Protein AF-A0A1M2VNB0-F1 (afdb_monomer)

InterPro domains:
  IPR032675 Leucine-rich repeat domain superfamily [G3DSA:3.80.10.10] (34-250)

Sequence (269 aa):
MPLQNTSTGTGASLAMSARSATIQSDVNLKSREALESFIALGRYNSNIGRVVQDLRITLSAQEGYEAQALRDVLRLTPNVECLVLDLPSEAPITLLNGLHFPKLRVLSTNLPHRVLISFIANHGSLTSLALRDCDSGPQAACPLRGQELRHLEDLQCPSRCFAGIARGPLVTATVNLTRLTSVANLAIQTLSASHLHTLTVDCFSTDYDILSRVSLAVPNLRKLKLIEKPQPHVCDVVFDPLTVSDQLSSADKAMLGGLGTTSDRGTKL

pLDDT: mean 85.05, std 14.66, range [44.22, 98.69]

Radius of gyration: 26.27 Å; Cα contacts (8 Å, |Δi|>4): 432; chains: 1; bounding box: 75×69×54 Å

Nearest PDB structures (foldseek):
  8kc8-assembly1_A  TM=3.110E-01  e=1.264E-01  synthetic construct
  6rzo-assembly1_A  TM=5.178E-01  e=1.513E+00  uncultured bacterium
  4pki-assembly1_G  TM=4.204E-01  e=1.896E+00  Homo sapiens
  1qmp-assembly4_D  TM=5.053E-01  e=3.948E+00  Geobacillus stearothermophilus
  8f8t-assembly1_T  TM=3.131E-01  e=3.526E+00  Homo sapiens

Mean predicted aligned error: 9.41 Å

Organism: Trametes pubescens (NCBI:txid154538)

Structure (mmCIF, N/CA/C/O backbone):
data_AF-A0A1M2VNB0-F1
#
_entry.id   AF-A0A1M2VNB0-F1
#
loop_
_atom_site.group_PDB
_atom_site.id
_atom_site.type_symbol
_atom_site.label_atom_id
_atom_site.label_alt_id
_atom_site.label_comp_id
_atom_site.label_asym_id
_atom_site.label_entity_id
_atom_site.label_seq_id
_atom_site.pdbx_PDB_ins_code
_atom_site.Cartn_x
_atom_site.Cartn_y
_atom_site.Cartn_z
_atom_site.occupancy
_atom_site.B_iso_or_equiv
_atom_site.auth_seq_id
_atom_site.auth_comp_id
_atom_site.auth_asym_id
_atom_site.auth_atom_id
_atom_site.pdbx_PDB_model_num
ATOM 1 N N . MET A 1 1 ? 33.528 39.683 -20.661 1.00 44.22 1 MET A N 1
ATOM 2 C CA . MET A 1 1 ? 32.055 39.785 -20.734 1.00 44.22 1 MET A CA 1
ATOM 3 C C . MET A 1 1 ? 31.470 39.224 -19.443 1.00 44.22 1 MET A C 1
ATOM 5 O O . MET A 1 1 ? 31.813 38.093 -19.126 1.00 44.22 1 MET A O 1
ATOM 9 N N . PRO A 1 2 ? 30.702 39.999 -18.656 1.00 51.75 2 PRO A N 1
ATOM 10 C CA . PRO A 1 2 ? 30.172 39.547 -17.372 1.00 51.75 2 PRO A CA 1
ATOM 11 C C . PRO A 1 2 ? 28.823 38.830 -17.545 1.00 51.75 2 PRO A C 1
ATOM 13 O O . PRO A 1 2 ? 27.910 39.360 -18.174 1.00 51.75 2 PRO A O 1
ATOM 16 N N . LEU A 1 3 ? 28.705 37.629 -16.974 1.00 53.78 3 LEU A N 1
ATOM 17 C CA . LEU A 1 3 ? 27.450 36.885 -16.852 1.00 53.78 3 LEU A CA 1
ATOM 18 C C . LEU A 1 3 ? 26.580 37.575 -15.791 1.00 53.78 3 LEU A C 1
ATOM 20 O O . LEU A 1 3 ? 26.907 37.562 -14.605 1.00 53.78 3 LEU A O 1
ATOM 24 N N . GLN A 1 4 ? 25.502 38.229 -16.220 1.00 56.47 4 GLN A N 1
ATOM 25 C CA . GLN A 1 4 ? 24.527 38.834 -15.315 1.00 56.47 4 GLN A CA 1
ATOM 26 C C . GLN A 1 4 ? 23.645 37.735 -14.707 1.00 56.47 4 GLN A C 1
ATOM 28 O O . GLN A 1 4 ? 22.829 37.125 -15.394 1.00 56.47 4 GLN A O 1
ATOM 33 N N . ASN A 1 5 ? 23.822 37.490 -13.407 1.00 50.62 5 ASN A N 1
ATOM 34 C CA . ASN A 1 5 ? 22.983 36.609 -12.597 1.00 50.62 5 ASN A CA 1
ATOM 35 C C . ASN A 1 5 ? 21.63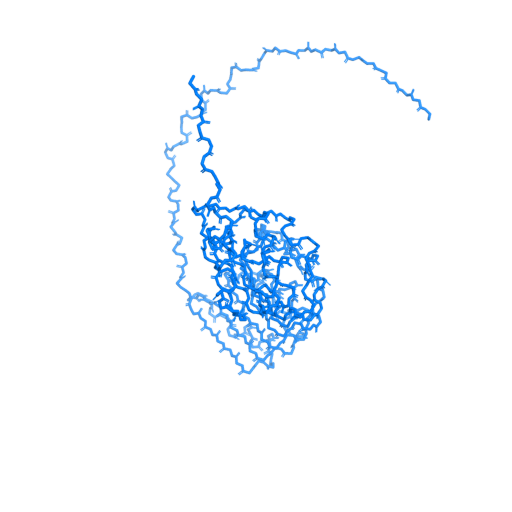1 37.279 -12.301 1.00 50.62 5 ASN A C 1
ATOM 37 O O . ASN A 1 5 ? 21.530 38.128 -11.415 1.00 50.62 5 ASN A O 1
ATOM 41 N N . THR A 1 6 ? 20.579 36.871 -13.005 1.00 55.88 6 THR A N 1
ATOM 42 C CA . THR A 1 6 ? 19.184 37.242 -12.729 1.00 55.88 6 THR A CA 1
ATOM 43 C C . THR A 1 6 ? 18.477 36.117 -11.955 1.00 55.88 6 THR A C 1
ATOM 45 O O . THR A 1 6 ? 17.789 35.290 -12.543 1.00 55.88 6 THR A O 1
ATOM 48 N N . SER A 1 7 ? 18.630 36.046 -10.623 1.00 56.19 7 SER A N 1
ATOM 49 C CA . SER A 1 7 ? 17.950 35.021 -9.789 1.00 56.19 7 SER A CA 1
ATOM 50 C C . SER A 1 7 ? 17.101 35.554 -8.624 1.00 56.19 7 SER A C 1
ATOM 52 O O . SER A 1 7 ? 16.657 34.784 -7.776 1.00 56.19 7 SER A O 1
ATOM 54 N N . THR A 1 8 ? 16.799 36.853 -8.566 1.00 59.75 8 THR A N 1
ATOM 55 C CA . THR A 1 8 ? 16.091 37.455 -7.416 1.00 59.75 8 THR A CA 1
ATOM 56 C C . THR A 1 8 ? 14.560 37.286 -7.419 1.00 59.75 8 THR A C 1
ATOM 58 O O . THR A 1 8 ? 13.908 37.686 -6.458 1.00 59.75 8 THR A O 1
ATOM 61 N N . GLY A 1 9 ? 13.959 36.671 -8.446 1.00 64.62 9 GLY A N 1
ATOM 62 C CA . GLY A 1 9 ? 12.495 36.611 -8.616 1.00 64.62 9 GLY A CA 1
ATOM 63 C C . GLY A 1 9 ? 11.768 35.376 -8.057 1.00 64.62 9 GLY A C 1
ATOM 64 O O . GLY A 1 9 ? 10.546 35.398 -7.928 1.00 64.62 9 GLY A O 1
ATOM 65 N N . THR A 1 10 ? 12.465 34.291 -7.717 1.00 70.81 10 THR A N 1
ATOM 66 C CA . THR A 1 10 ? 11.819 32.989 -7.439 1.00 70.81 10 THR A CA 1
ATOM 67 C C . THR A 1 10 ? 11.301 32.834 -6.005 1.00 70.81 10 THR A C 1
ATOM 69 O O . THR A 1 10 ? 10.275 32.189 -5.790 1.00 70.81 10 THR A O 1
ATOM 72 N N . GLY A 1 11 ? 11.939 33.465 -5.014 1.00 74.62 11 GLY A N 1
ATOM 73 C CA . GLY A 1 11 ? 11.575 33.289 -3.599 1.00 74.62 11 GLY A CA 1
ATOM 74 C C . GLY A 1 11 ? 10.214 33.883 -3.207 1.00 74.62 11 GLY A C 1
ATOM 75 O O . GLY A 1 11 ? 9.433 33.241 -2.503 1.00 74.62 11 GLY A O 1
ATOM 76 N N . ALA A 1 12 ? 9.895 35.092 -3.684 1.00 79.88 12 ALA A N 1
ATOM 77 C CA . ALA A 1 12 ? 8.641 35.775 -3.341 1.00 79.88 12 ALA A CA 1
ATOM 78 C C . ALA A 1 12 ? 7.407 35.075 -3.939 1.00 79.88 12 ALA A C 1
ATOM 80 O O . ALA A 1 12 ? 6.365 34.983 -3.290 1.00 79.88 12 ALA A O 1
ATOM 81 N N . SER A 1 13 ? 7.542 34.528 -5.151 1.00 85.56 13 SER A N 1
ATOM 82 C CA . SER A 1 13 ? 6.482 33.760 -5.812 1.00 85.56 13 SER A CA 1
ATOM 83 C C . SER A 1 13 ? 6.152 32.468 -5.050 1.00 85.56 13 SER A C 1
ATOM 85 O O . SER A 1 13 ? 4.978 32.148 -4.838 1.00 85.56 13 SER A O 1
ATOM 87 N N . LEU A 1 14 ? 7.173 31.769 -4.543 1.00 85.75 14 LEU A N 1
ATOM 88 C CA . LEU A 1 14 ? 6.990 30.533 -3.781 1.00 85.75 14 LEU A CA 1
ATOM 89 C C . LEU A 1 14 ? 6.334 30.781 -2.418 1.00 85.75 14 LEU A C 1
ATOM 91 O O . LEU A 1 14 ? 5.431 30.04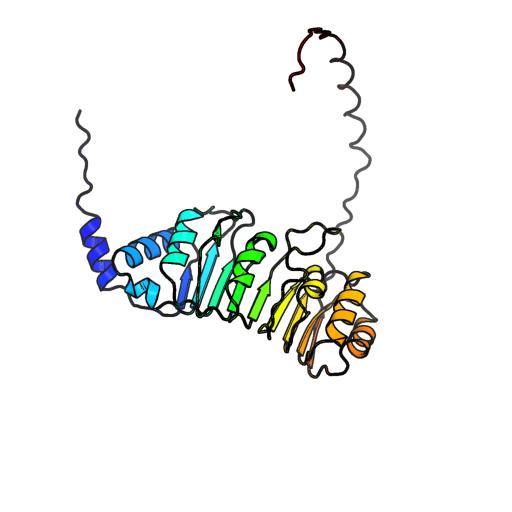8 -2.020 1.00 85.75 14 LEU A O 1
ATOM 95 N N . ALA A 1 15 ? 6.735 31.856 -1.737 1.00 82.88 15 ALA A N 1
ATOM 96 C CA . ALA A 1 15 ? 6.141 32.279 -0.474 1.00 82.88 15 ALA A CA 1
ATOM 97 C C . ALA A 1 15 ? 4.638 32.581 -0.596 1.00 82.88 15 ALA A C 1
ATOM 99 O O . ALA A 1 15 ? 3.854 32.171 0.260 1.00 82.88 15 ALA A O 1
ATOM 100 N N . MET A 1 16 ? 4.228 33.285 -1.657 1.00 86.19 16 MET A N 1
ATOM 101 C CA . MET A 1 16 ? 2.808 33.541 -1.923 1.00 86.19 16 MET A CA 1
ATOM 102 C C . MET A 1 16 ? 2.065 32.243 -2.243 1.00 86.19 16 MET A C 1
ATOM 104 O O . MET A 1 16 ? 1.029 31.971 -1.639 1.00 86.19 16 MET A O 1
ATOM 108 N N . SER A 1 17 ? 2.640 31.398 -3.102 1.00 86.19 17 SER A N 1
ATOM 109 C CA . SER A 1 17 ? 2.053 30.104 -3.466 1.00 86.19 17 SER A CA 1
ATOM 110 C C . SER A 1 17 ? 1.828 29.209 -2.243 1.00 86.19 17 SER A C 1
ATOM 112 O O . SER A 1 17 ? 0.755 28.641 -2.089 1.00 86.19 17 SER A O 1
ATOM 114 N N . ALA A 1 18 ? 2.787 29.141 -1.317 1.00 83.38 18 ALA A N 1
ATOM 115 C CA . ALA A 1 18 ? 2.685 28.326 -0.105 1.00 83.38 18 ALA A CA 1
ATOM 116 C C . ALA A 1 18 ? 1.670 28.841 0.929 1.00 83.38 18 ALA A C 1
ATOM 118 O O . ALA A 1 18 ? 1.170 28.058 1.738 1.00 83.38 18 ALA A O 1
ATOM 119 N N . ARG A 1 19 ? 1.354 30.141 0.918 1.00 87.38 19 ARG A N 1
ATOM 120 C CA . ARG A 1 19 ? 0.303 30.724 1.771 1.00 87.38 19 ARG A CA 1
ATOM 121 C C . ARG A 1 19 ? -1.091 30.503 1.199 1.00 87.38 19 ARG A C 1
ATOM 123 O O . ARG A 1 19 ? -2.037 30.349 1.961 1.00 87.38 19 ARG A O 1
ATOM 130 N N . SER A 1 20 ? -1.202 30.500 -0.125 1.00 89.69 20 SER A N 1
ATOM 131 C CA . SER A 1 20 ? -2.457 30.256 -0.837 1.00 89.69 20 SER A CA 1
ATOM 132 C C . SER A 1 20 ? -2.720 28.772 -1.104 1.00 89.69 20 SER A C 1
ATOM 134 O O . SER A 1 20 ? -3.827 28.423 -1.506 1.00 89.69 20 SER A O 1
ATOM 136 N N . ALA A 1 21 ? -1.725 27.904 -0.894 1.00 89.38 21 ALA A N 1
ATOM 137 C CA . ALA A 1 21 ? -1.847 26.470 -1.105 1.00 89.38 21 ALA A CA 1
ATOM 138 C C . ALA A 1 21 ? -2.961 25.884 -0.230 1.00 89.38 21 ALA A C 1
ATOM 140 O O . ALA A 1 21 ? -2.991 26.068 0.989 1.00 89.38 21 ALA A O 1
ATOM 141 N N . THR A 1 22 ? -3.873 25.153 -0.864 1.00 90.56 22 THR A N 1
ATOM 142 C CA . THR A 1 22 ? -4.936 24.441 -0.162 1.00 90.56 22 THR A CA 1
ATOM 143 C C . THR A 1 22 ? -4.334 23.288 0.633 1.00 90.56 22 THR A C 1
ATOM 145 O O . THR A 1 22 ? -3.638 22.433 0.092 1.00 90.56 22 THR A O 1
ATOM 148 N N . ILE A 1 23 ? -4.611 23.276 1.931 1.00 93.25 23 ILE A N 1
ATOM 149 C CA . ILE A 1 23 ? -4.221 22.208 2.848 1.00 93.25 23 ILE A CA 1
ATOM 150 C C . ILE A 1 23 ? -5.167 21.025 2.597 1.00 93.25 23 ILE A C 1
ATOM 152 O O . ILE A 1 23 ? -6.375 21.156 2.783 1.00 93.25 23 ILE A O 1
ATOM 156 N N . GLN A 1 24 ? -4.627 19.896 2.137 1.00 95.19 24 GLN A N 1
ATOM 157 C CA . GLN A 1 24 ? -5.386 18.689 1.790 1.00 95.19 24 GLN A CA 1
ATOM 158 C C . GLN A 1 24 ? -4.891 17.506 2.626 1.00 95.19 24 GLN A C 1
ATOM 160 O O . GLN A 1 24 ? -3.684 17.325 2.772 1.00 95.19 24 GLN A O 1
ATOM 165 N N . SER A 1 25 ? -5.812 16.705 3.167 1.00 97.25 25 SER A N 1
ATOM 166 C CA . SER A 1 25 ? -5.479 15.447 3.855 1.00 97.25 25 SER A CA 1
ATOM 167 C C . SER A 1 25 ? -5.013 14.361 2.888 1.00 97.25 25 SER A C 1
ATOM 169 O O . SER A 1 25 ? -4.228 13.499 3.280 1.00 97.25 25 SER A O 1
ATOM 171 N N . ASP A 1 26 ? -5.452 14.445 1.630 1.00 98.12 26 ASP A N 1
ATOM 172 C CA . ASP A 1 26 ? -5.263 13.406 0.624 1.00 98.12 26 ASP A CA 1
ATOM 173 C C . ASP A 1 26 ? -4.361 13.948 -0.483 1.00 98.12 26 ASP A C 1
ATOM 175 O O . ASP A 1 26 ? -4.706 14.906 -1.179 1.00 98.12 26 ASP A O 1
ATOM 179 N N . VAL A 1 27 ? -3.190 13.342 -0.656 1.00 98.00 27 VAL A N 1
ATOM 180 C CA . VAL A 1 27 ? -2.164 13.816 -1.586 1.00 98.00 27 VAL A CA 1
ATOM 181 C C . VAL A 1 27 ? -1.759 12.694 -2.534 1.00 98.00 27 VAL A C 1
ATOM 183 O O . VAL A 1 27 ? -1.418 11.588 -2.117 1.00 98.00 27 VAL A O 1
ATOM 186 N N . ASN A 1 28 ? -1.768 12.993 -3.835 1.00 98.12 28 ASN A N 1
ATOM 187 C CA . ASN A 1 28 ? -1.410 12.053 -4.894 1.00 98.12 28 ASN A CA 1
ATOM 188 C C . ASN A 1 28 ? -0.313 12.634 -5.795 1.00 98.12 28 ASN A C 1
ATOM 190 O O . ASN A 1 28 ? -0.574 13.531 -6.597 1.00 98.12 28 ASN A O 1
ATOM 194 N N . LEU A 1 29 ? 0.906 12.115 -5.668 1.00 97.62 29 LEU A N 1
ATOM 195 C CA . LEU A 1 29 ? 2.094 12.596 -6.372 1.00 97.62 29 LEU A CA 1
ATOM 196 C C . LEU A 1 29 ? 2.469 11.600 -7.469 1.00 97.62 29 LEU A C 1
ATOM 198 O O . LEU A 1 29 ? 2.819 10.453 -7.187 1.00 97.62 29 LEU A O 1
ATOM 202 N N . LYS A 1 30 ? 2.366 12.044 -8.724 1.00 97.06 30 LYS A N 1
ATOM 203 C CA . LYS A 1 30 ? 2.526 11.175 -9.901 1.00 97.06 30 LYS A CA 1
ATOM 204 C C . LYS A 1 30 ? 3.753 11.458 -10.763 1.00 97.06 30 LYS A C 1
ATOM 206 O O . LYS A 1 30 ? 4.024 10.703 -11.686 1.00 97.06 30 LYS A O 1
ATOM 211 N N . SER A 1 31 ? 4.454 12.552 -10.492 1.00 96.31 31 SER A N 1
ATOM 212 C CA . SER A 1 31 ? 5.618 12.974 -11.264 1.00 96.31 31 SER A CA 1
ATOM 213 C C . SER A 1 31 ? 6.694 13.540 -10.349 1.00 96.31 31 SER A C 1
ATOM 215 O O . SER A 1 31 ? 6.447 13.854 -9.176 1.00 96.31 31 SER A O 1
ATOM 217 N N . ARG A 1 32 ? 7.895 13.694 -10.901 1.00 95.75 32 ARG A N 1
ATOM 218 C CA . ARG A 1 32 ? 9.024 14.318 -10.216 1.00 95.75 32 ARG A CA 1
ATOM 219 C C . ARG A 1 32 ? 8.725 15.766 -9.823 1.00 95.75 32 ARG A C 1
ATOM 221 O O . ARG A 1 32 ? 8.984 16.155 -8.688 1.00 95.75 32 ARG A O 1
ATOM 228 N N . GLU A 1 33 ? 8.124 16.540 -10.720 1.00 95.94 33 GLU A N 1
ATOM 229 C CA . GLU A 1 33 ? 7.788 17.951 -10.497 1.00 95.94 33 GLU A CA 1
ATOM 230 C C . GLU A 1 33 ? 6.781 18.097 -9.352 1.00 95.94 33 GLU A C 1
ATOM 232 O O . GLU A 1 33 ? 6.881 19.022 -8.546 1.00 95.94 33 GLU A O 1
ATOM 237 N N . ALA A 1 34 ? 5.835 17.159 -9.236 1.00 96.69 34 ALA A N 1
ATOM 238 C CA . ALA A 1 34 ? 4.881 17.135 -8.133 1.00 96.69 34 ALA A CA 1
ATOM 239 C C . ALA A 1 34 ? 5.573 16.880 -6.782 1.00 96.69 34 ALA A C 1
ATOM 241 O O . ALA A 1 34 ? 5.239 17.540 -5.797 1.00 96.69 34 ALA A O 1
ATOM 242 N N . LEU A 1 35 ? 6.557 15.969 -6.730 1.00 97.12 35 LEU A N 1
ATOM 243 C CA . LEU A 1 35 ? 7.369 15.737 -5.528 1.00 97.12 35 LEU A CA 1
ATOM 244 C C . LEU A 1 35 ? 8.154 16.997 -5.147 1.00 97.12 35 LEU A C 1
ATOM 246 O O . LEU A 1 35 ? 8.083 17.442 -4.004 1.00 97.12 35 LEU A O 1
ATOM 250 N N . GLU A 1 36 ? 8.872 17.594 -6.099 1.00 96.56 36 GLU A N 1
ATOM 251 C CA . GLU A 1 36 ? 9.689 18.792 -5.872 1.00 96.56 36 GLU A CA 1
ATOM 252 C C . GLU A 1 36 ? 8.835 19.983 -5.418 1.00 96.56 36 GLU A C 1
ATOM 254 O O . GLU A 1 36 ? 9.177 20.659 -4.444 1.00 96.56 36 GLU A O 1
ATOM 259 N N . SER A 1 37 ? 7.685 20.198 -6.064 1.00 96.00 37 SER A N 1
ATOM 260 C CA . SER A 1 37 ? 6.721 21.231 -5.681 1.00 96.00 37 SER A CA 1
ATOM 261 C C . SER A 1 37 ? 6.200 21.008 -4.261 1.00 96.00 37 SER A C 1
ATOM 263 O O . SER A 1 37 ? 6.240 21.926 -3.438 1.00 96.00 37 SER A O 1
ATOM 265 N N . PHE A 1 38 ? 5.798 19.778 -3.923 1.00 97.38 38 PHE A N 1
ATOM 266 C CA . PHE A 1 38 ? 5.330 19.441 -2.580 1.00 97.38 38 PHE A CA 1
ATOM 267 C C . PHE A 1 38 ? 6.412 19.674 -1.518 1.00 97.38 38 PHE A C 1
ATOM 269 O O . PHE A 1 38 ? 6.129 20.254 -0.470 1.00 97.38 38 PHE A O 1
ATOM 276 N N . ILE A 1 39 ? 7.662 19.286 -1.790 1.00 97.62 39 ILE A N 1
ATOM 277 C CA . ILE A 1 39 ? 8.795 19.534 -0.887 1.00 97.62 39 ILE A CA 1
ATOM 278 C C . ILE A 1 39 ? 8.997 21.034 -0.689 1.00 97.62 39 ILE A C 1
ATOM 280 O O . ILE A 1 39 ? 9.158 21.487 0.444 1.00 97.62 39 ILE A O 1
ATOM 284 N N . ALA A 1 40 ? 8.991 21.814 -1.769 1.00 96.19 40 ALA A N 1
ATOM 285 C CA . ALA A 1 40 ? 9.233 23.246 -1.693 1.00 96.19 40 ALA A CA 1
ATOM 286 C C . ALA A 1 40 ? 8.133 23.964 -0.891 1.00 96.19 40 ALA A C 1
ATOM 288 O O . ALA A 1 40 ? 8.436 24.771 -0.009 1.00 96.19 40 ALA A O 1
ATOM 289 N N . LEU A 1 41 ? 6.867 23.603 -1.121 1.00 96.06 41 LEU A N 1
ATOM 290 C CA . LEU A 1 41 ? 5.726 24.115 -0.361 1.00 96.06 41 LEU A CA 1
ATOM 291 C C . LEU A 1 41 ? 5.769 23.660 1.104 1.00 96.06 41 LEU A C 1
ATOM 293 O O . LEU A 1 41 ? 5.619 24.488 2.000 1.00 96.06 41 LEU A O 1
ATOM 297 N N . GLY A 1 42 ? 6.031 22.379 1.368 1.00 96.50 42 GLY A N 1
ATOM 298 C CA . GLY A 1 42 ? 6.088 21.811 2.717 1.00 96.50 42 GLY A CA 1
ATOM 299 C C . GLY A 1 42 ? 7.255 22.337 3.557 1.00 96.50 42 GLY A C 1
ATOM 300 O O . GLY A 1 42 ? 7.111 22.517 4.766 1.00 96.50 42 GLY A O 1
ATOM 301 N N . ARG A 1 43 ? 8.395 22.658 2.931 1.00 96.25 43 ARG A N 1
ATOM 302 C CA . ARG A 1 43 ? 9.522 23.337 3.595 1.00 96.25 43 ARG A CA 1
ATOM 303 C C . ARG A 1 43 ? 9.176 24.773 3.985 1.00 96.25 43 ARG A C 1
ATOM 305 O O . ARG A 1 43 ? 9.640 25.235 5.022 1.00 96.25 43 ARG A O 1
ATOM 312 N N . TYR A 1 44 ? 8.363 25.466 3.185 1.00 95.38 44 TYR A N 1
ATOM 313 C CA . TYR A 1 44 ? 7.905 26.819 3.511 1.00 95.38 44 TYR A CA 1
ATOM 314 C C . TYR A 1 44 ? 6.767 26.815 4.545 1.00 95.38 44 TYR A C 1
ATOM 316 O O . TYR A 1 44 ? 6.746 27.637 5.458 1.00 95.38 44 TYR A O 1
ATOM 324 N N . ASN A 1 45 ? 5.828 25.876 4.424 1.00 95.50 45 ASN A N 1
ATOM 325 C CA . ASN A 1 45 ? 4.677 25.723 5.304 1.00 95.50 45 ASN A CA 1
ATOM 326 C C . ASN A 1 45 ? 4.514 24.255 5.724 1.00 95.50 45 ASN A C 1
ATOM 328 O O . ASN A 1 45 ? 3.825 23.469 5.073 1.00 95.50 45 ASN A O 1
ATOM 332 N N . SER A 1 46 ? 5.113 23.899 6.865 1.00 96.69 46 SER A N 1
ATOM 333 C CA . SER A 1 46 ? 5.098 22.520 7.383 1.00 96.69 46 SER A CA 1
ATOM 334 C C . SER A 1 46 ? 3.698 21.965 7.677 1.00 96.69 46 SER A C 1
ATOM 336 O O . SER A 1 46 ? 3.526 20.747 7.730 1.00 96.69 46 SER A O 1
ATOM 338 N N . ASN A 1 47 ? 2.680 22.824 7.820 1.00 96.94 47 ASN A N 1
ATOM 339 C CA . ASN A 1 47 ? 1.300 22.374 8.009 1.00 96.94 47 ASN A CA 1
ATOM 340 C C . ASN A 1 47 ? 0.756 21.638 6.778 1.00 96.94 47 ASN A C 1
ATOM 342 O O . ASN A 1 47 ? -0.073 20.748 6.949 1.00 96.94 47 ASN A O 1
ATOM 346 N N . ILE A 1 48 ? 1.256 21.952 5.573 1.00 96.88 48 ILE A N 1
ATOM 347 C CA . ILE A 1 48 ? 0.871 21.269 4.328 1.00 96.88 48 ILE A CA 1
ATOM 348 C C . ILE A 1 48 ? 1.172 19.775 4.428 1.00 96.88 48 ILE A C 1
ATOM 350 O O . ILE A 1 48 ? 0.321 18.965 4.101 1.00 96.88 48 ILE A O 1
ATOM 354 N N . GLY A 1 49 ? 2.356 19.402 4.919 1.00 97.31 49 GLY A N 1
ATOM 355 C CA . GLY A 1 49 ? 2.715 17.995 5.086 1.00 97.31 49 GLY A CA 1
ATOM 356 C C . GLY A 1 49 ? 2.080 17.349 6.321 1.00 97.31 49 GLY A C 1
ATOM 357 O O . GLY A 1 49 ? 1.660 16.197 6.279 1.00 97.31 49 GLY A O 1
ATOM 358 N N . ARG A 1 50 ? 1.939 18.094 7.425 1.00 98.00 50 ARG A N 1
ATOM 359 C CA . ARG A 1 50 ? 1.380 17.564 8.682 1.00 98.00 50 ARG A CA 1
ATOM 360 C C . ARG A 1 50 ? -0.095 17.186 8.601 1.00 98.00 50 ARG A C 1
ATOM 362 O O . ARG A 1 50 ? -0.515 16.344 9.389 1.00 98.00 50 ARG A O 1
ATOM 369 N N . VAL A 1 51 ? -0.880 17.812 7.729 1.00 98.12 51 VAL A N 1
ATOM 370 C CA . VAL A 1 51 ? -2.299 17.459 7.573 1.00 98.12 51 VAL A CA 1
ATOM 371 C C . VAL A 1 51 ? -2.497 16.151 6.801 1.00 98.12 51 VAL A C 1
ATOM 373 O O . VAL A 1 51 ? -3.575 15.572 6.878 1.00 98.12 51 VAL A O 1
ATOM 376 N N . VAL A 1 52 ? -1.480 15.698 6.058 1.00 98.44 52 VAL A N 1
ATOM 377 C CA . VAL A 1 52 ? -1.613 14.566 5.139 1.00 98.44 52 VAL A CA 1
ATOM 378 C C . VAL A 1 52 ? -1.816 13.281 5.933 1.00 98.44 52 VAL A C 1
ATOM 380 O O . VAL A 1 52 ? -0.981 12.917 6.764 1.00 98.44 52 VAL A O 1
ATOM 383 N N . GLN A 1 53 ? -2.928 12.613 5.649 1.00 98.56 53 GLN A N 1
ATOM 384 C CA . GLN A 1 53 ? -3.335 11.325 6.209 1.00 98.56 53 GLN A CA 1
ATOM 385 C C . GLN A 1 53 ? -3.263 10.237 5.134 1.00 98.56 53 GLN A C 1
ATOM 387 O O . GLN A 1 53 ? -2.751 9.150 5.400 1.00 98.56 53 GLN A O 1
ATOM 392 N N . ASP A 1 54 ? -3.667 10.558 3.905 1.00 98.62 54 ASP A N 1
ATOM 393 C CA . ASP A 1 54 ? -3.636 9.655 2.761 1.00 98.62 54 ASP A CA 1
ATOM 394 C C . ASP A 1 54 ? -2.572 10.118 1.764 1.00 98.62 54 ASP A C 1
ATOM 396 O O . ASP A 1 54 ? -2.732 11.115 1.057 1.00 98.62 54 ASP A O 1
ATOM 400 N N . LEU A 1 55 ? -1.460 9.386 1.696 1.00 98.62 55 LEU A N 1
ATOM 401 C CA . LEU A 1 55 ? -0.353 9.693 0.796 1.00 98.62 55 LEU A CA 1
ATOM 402 C C . LEU A 1 55 ? -0.200 8.602 -0.259 1.00 98.62 55 LEU A C 1
ATOM 404 O O . LEU A 1 55 ? 0.159 7.460 0.033 1.00 98.62 55 LEU A O 1
ATOM 408 N N . ARG A 1 56 ? -0.398 8.985 -1.520 1.00 98.69 56 ARG A N 1
ATOM 409 C CA . ARG A 1 56 ? -0.148 8.137 -2.683 1.00 98.69 56 ARG A CA 1
ATOM 410 C C . ARG A 1 56 ? 0.977 8.705 -3.526 1.00 98.69 56 ARG A C 1
ATOM 412 O O . ARG A 1 56 ? 0.913 9.845 -3.975 1.00 98.69 56 ARG A O 1
ATOM 419 N N . ILE A 1 57 ? 1.978 7.880 -3.793 1.00 97.94 57 ILE A N 1
ATOM 420 C CA . ILE A 1 57 ? 3.087 8.212 -4.679 1.00 97.94 57 ILE A CA 1
ATOM 421 C C . ILE A 1 57 ? 3.179 7.125 -5.743 1.00 97.94 57 ILE A C 1
ATOM 423 O O . ILE A 1 57 ? 3.332 5.943 -5.433 1.00 97.94 57 ILE A O 1
ATOM 427 N N . THR A 1 58 ? 3.032 7.523 -7.002 1.00 97.38 58 THR A N 1
ATOM 428 C CA . THR A 1 58 ? 3.038 6.617 -8.154 1.00 97.38 58 THR A CA 1
ATOM 429 C C . THR A 1 58 ? 3.946 7.199 -9.223 1.00 97.38 58 THR A C 1
ATOM 431 O O . THR A 1 58 ? 3.551 8.139 -9.897 1.00 97.38 58 THR A O 1
ATOM 434 N N . LEU A 1 59 ? 5.155 6.667 -9.370 1.00 96.50 59 LEU A N 1
ATOM 435 C CA . LEU A 1 59 ? 6.147 7.198 -10.308 1.00 96.50 59 LEU A CA 1
ATOM 436 C C . LEU A 1 59 ? 6.337 6.239 -11.480 1.00 96.50 59 LEU A C 1
ATOM 438 O O . LEU A 1 59 ? 6.382 5.021 -11.299 1.00 96.50 59 LEU A O 1
ATOM 442 N N . SER A 1 60 ? 6.443 6.790 -12.687 1.00 94.31 60 SER A N 1
ATOM 443 C CA . SER A 1 60 ? 6.644 5.998 -13.897 1.00 94.31 60 SER A CA 1
ATOM 444 C C . SER A 1 60 ? 8.087 5.488 -13.997 1.00 94.31 60 SER A C 1
ATOM 446 O O . SER A 1 60 ? 9.029 6.139 -13.548 1.00 94.31 60 SER A O 1
ATOM 448 N N . ALA A 1 61 ? 8.287 4.322 -14.620 1.00 91.38 61 ALA A N 1
ATOM 449 C CA . ALA A 1 61 ? 9.629 3.772 -14.845 1.00 91.38 61 ALA A CA 1
ATOM 450 C C . ALA A 1 61 ? 10.476 4.603 -15.828 1.00 91.38 61 ALA A C 1
ATOM 452 O O . ALA A 1 61 ? 11.692 4.452 -15.858 1.00 91.38 61 ALA A O 1
ATOM 453 N N . GLN A 1 62 ? 9.846 5.463 -16.633 1.00 91.06 62 GLN A N 1
ATOM 454 C CA . GLN A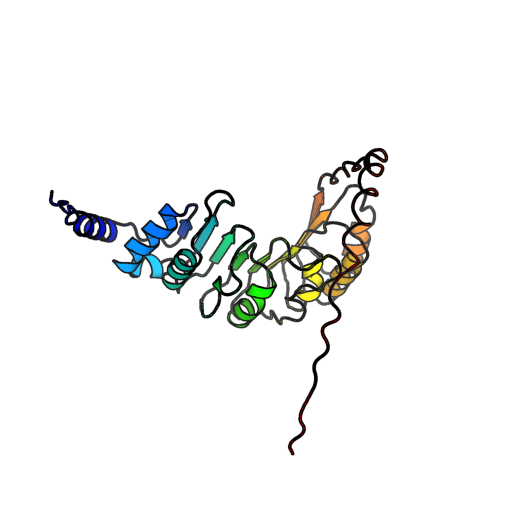 1 62 ? 10.512 6.217 -17.699 1.00 91.06 62 GLN A CA 1
ATOM 455 C C . GLN A 1 62 ? 11.168 7.510 -17.205 1.00 91.06 62 GLN A C 1
ATOM 457 O O . GLN A 1 62 ? 12.162 7.945 -17.776 1.00 91.06 62 GLN A O 1
ATOM 462 N N . GLU A 1 63 ? 10.626 8.128 -16.157 1.00 84.75 63 GLU A N 1
ATOM 463 C CA . GLU A 1 63 ? 11.032 9.476 -15.735 1.00 84.75 63 GLU A CA 1
ATOM 464 C C . GLU A 1 63 ? 12.230 9.474 -14.775 1.00 84.75 63 GLU A C 1
ATOM 466 O O . GLU A 1 63 ? 12.843 10.517 -14.540 1.00 84.75 63 GLU A O 1
ATOM 471 N N . GLY A 1 64 ? 12.593 8.304 -14.235 1.00 85.75 64 GLY A N 1
ATOM 472 C CA . GLY A 1 64 ? 13.525 8.205 -13.115 1.00 85.75 64 GLY A CA 1
ATOM 473 C C . GLY A 1 64 ? 13.007 8.963 -11.886 1.00 85.75 64 GLY A C 1
ATOM 474 O O . GLY A 1 64 ? 12.021 9.699 -11.929 1.00 85.75 64 GLY A O 1
ATOM 475 N N . TYR A 1 65 ? 13.648 8.782 -10.736 1.00 90.75 65 TYR A N 1
ATOM 476 C CA . TYR A 1 65 ? 13.317 9.596 -9.570 1.00 90.75 65 TYR A CA 1
ATOM 477 C C . TYR A 1 65 ? 14.485 9.709 -8.605 1.00 90.75 65 TYR A C 1
ATOM 479 O O . TYR A 1 65 ? 15.317 8.810 -8.480 1.00 90.75 65 TYR A O 1
ATOM 487 N N . GLU A 1 66 ? 14.526 10.824 -7.883 1.00 94.38 66 GLU A N 1
ATOM 488 C CA . GLU A 1 66 ? 15.502 11.023 -6.826 1.00 94.38 66 GLU A CA 1
ATOM 489 C C . GLU A 1 66 ? 14.963 10.446 -5.513 1.00 94.38 66 GLU A C 1
ATOM 491 O O . GLU A 1 66 ? 13.996 10.944 -4.930 1.00 94.38 66 GLU A O 1
ATOM 496 N N . ALA A 1 67 ? 15.605 9.391 -5.013 1.00 95.00 67 ALA A N 1
ATOM 497 C CA . ALA A 1 67 ? 15.193 8.748 -3.768 1.00 95.00 67 ALA A CA 1
ATOM 498 C C . ALA A 1 67 ? 15.224 9.696 -2.557 1.00 95.00 67 ALA A C 1
ATOM 500 O O . ALA A 1 67 ? 14.436 9.528 -1.624 1.00 95.00 67 ALA A O 1
ATOM 501 N N . GLN A 1 68 ? 16.102 10.705 -2.574 1.00 96.62 68 GLN A N 1
ATOM 502 C CA . GLN A 1 68 ? 16.164 11.710 -1.517 1.00 96.62 68 GLN A CA 1
ATOM 503 C C . GLN A 1 68 ? 14.927 12.614 -1.518 1.00 96.62 68 GLN A C 1
ATOM 505 O O . GLN A 1 68 ? 14.374 12.863 -0.448 1.00 96.62 68 GLN A O 1
ATOM 510 N N . ALA A 1 69 ? 14.442 13.034 -2.691 1.00 96.62 69 ALA A N 1
ATOM 511 C CA . ALA A 1 69 ? 13.207 13.807 -2.803 1.00 96.62 69 ALA A CA 1
ATOM 512 C C . ALA A 1 69 ? 12.013 13.011 -2.255 1.00 96.62 69 ALA A C 1
ATOM 514 O O . ALA A 1 69 ? 11.245 13.508 -1.433 1.00 96.62 69 ALA A O 1
ATOM 515 N N . LEU A 1 70 ? 11.910 11.730 -2.619 1.00 97.44 70 LEU A N 1
ATOM 516 C CA . LEU A 1 70 ? 10.874 10.845 -2.090 1.00 97.44 70 LEU A CA 1
ATOM 517 C C . LEU A 1 70 ? 10.942 10.726 -0.559 1.00 97.44 70 LEU A C 1
ATOM 519 O O . LEU A 1 70 ? 9.927 10.829 0.130 1.00 97.44 70 LEU A O 1
ATOM 523 N N . ARG A 1 71 ? 12.147 10.558 -0.010 1.00 97.75 71 ARG A N 1
ATOM 524 C CA . ARG A 1 71 ? 12.357 10.486 1.438 1.00 97.75 71 ARG A CA 1
ATOM 525 C C . ARG A 1 71 ? 12.009 11.797 2.144 1.00 97.75 71 ARG A C 1
ATOM 527 O O . ARG A 1 71 ? 11.495 11.762 3.260 1.00 97.75 71 ARG A O 1
ATOM 534 N N . ASP A 1 72 ? 12.263 12.938 1.513 1.00 98.06 72 ASP A N 1
ATOM 535 C CA . ASP A 1 72 ? 11.897 14.248 2.046 1.00 98.06 72 ASP A CA 1
ATOM 536 C C . ASP A 1 72 ? 10.374 14.425 2.106 1.00 98.06 72 ASP A C 1
ATOM 538 O O . ASP A 1 72 ? 9.862 14.856 3.137 1.00 98.06 72 ASP A O 1
ATOM 542 N N . VAL A 1 73 ? 9.637 14.011 1.069 1.00 98.44 73 VAL A N 1
ATOM 543 C CA . VAL A 1 73 ? 8.160 13.987 1.088 1.00 98.44 73 VAL A CA 1
ATOM 544 C C . VAL A 1 73 ? 7.640 13.129 2.241 1.00 98.44 73 VAL A C 1
ATOM 546 O O . VAL A 1 73 ? 6.784 13.569 3.012 1.00 98.44 73 VAL A O 1
ATOM 549 N N . LEU A 1 74 ? 8.193 11.926 2.401 1.00 98.25 74 LEU A N 1
ATOM 550 C CA . LEU A 1 74 ? 7.808 11.009 3.474 1.00 98.25 74 LEU A CA 1
ATOM 551 C C . LEU A 1 74 ? 8.099 11.589 4.871 1.00 98.25 74 LEU A C 1
ATOM 553 O O . LEU A 1 74 ? 7.318 11.402 5.797 1.00 98.25 74 LEU A O 1
ATOM 557 N N . ARG A 1 75 ? 9.188 12.347 5.042 1.00 98.19 75 ARG A N 1
ATOM 558 C CA . ARG A 1 75 ? 9.501 13.037 6.310 1.00 98.19 75 ARG A CA 1
ATOM 559 C C . ARG A 1 75 ? 8.588 14.224 6.596 1.00 98.19 75 ARG A C 1
ATOM 561 O O . ARG A 1 75 ? 8.329 14.523 7.760 1.00 98.19 75 ARG A O 1
ATOM 568 N N . LEU A 1 76 ? 8.128 14.916 5.556 1.00 98.25 76 LEU A N 1
ATOM 569 C CA . LEU A 1 76 ? 7.207 16.045 5.690 1.00 98.25 76 LEU A CA 1
ATOM 570 C C . LEU A 1 76 ? 5.795 15.605 6.103 1.00 98.25 76 LEU A C 1
ATOM 572 O O . LEU A 1 76 ? 5.020 16.449 6.546 1.00 98.25 76 LEU A O 1
ATOM 576 N N . THR A 1 77 ? 5.473 14.312 6.008 1.00 98.44 77 THR A N 1
ATOM 577 C CA . THR A 1 77 ? 4.126 13.748 6.193 1.00 98.44 77 THR A CA 1
ATOM 578 C C . THR A 1 77 ? 4.049 12.763 7.378 1.00 98.44 77 THR A C 1
ATOM 580 O O . THR A 1 77 ? 3.705 11.595 7.218 1.00 98.44 77 THR A O 1
ATOM 583 N N . PRO A 1 78 ? 4.348 13.194 8.620 1.00 98.12 78 PRO A N 1
ATOM 584 C CA . PRO A 1 78 ? 4.452 12.284 9.769 1.00 98.12 78 PRO A CA 1
ATOM 585 C C . PRO A 1 78 ? 3.114 11.682 10.234 1.00 98.12 78 PRO A C 1
ATOM 587 O O . PRO A 1 78 ? 3.117 10.721 10.999 1.00 98.12 78 PRO A O 1
ATOM 590 N N . ASN A 1 79 ? 1.977 12.246 9.815 1.00 98.31 79 ASN A N 1
ATOM 591 C CA . ASN A 1 79 ? 0.637 11.842 10.261 1.00 98.31 79 ASN A CA 1
ATOM 592 C C . ASN A 1 79 ? -0.077 10.892 9.288 1.00 98.31 79 ASN A C 1
ATOM 594 O O . ASN A 1 79 ? -1.281 10.693 9.427 1.00 98.31 79 ASN A O 1
ATOM 598 N N . VAL A 1 80 ? 0.652 10.309 8.334 1.00 98.56 80 VAL A N 1
ATOM 599 C CA . VAL A 1 80 ? 0.088 9.389 7.342 1.00 98.56 80 VAL A CA 1
ATOM 600 C C . VAL A 1 80 ? -0.516 8.158 8.017 1.00 98.56 80 VAL A C 1
ATOM 602 O O . VAL A 1 80 ? 0.138 7.471 8.806 1.00 98.56 80 VAL A O 1
ATOM 605 N N . GLU A 1 81 ? -1.766 7.878 7.664 1.00 98.69 81 GLU A N 1
ATOM 606 C CA . GLU A 1 81 ? -2.535 6.701 8.063 1.00 98.69 81 GLU A CA 1
ATOM 607 C C . GLU A 1 81 ? -2.598 5.668 6.930 1.00 98.69 81 GLU A C 1
ATOM 609 O O . GLU A 1 81 ? -2.573 4.460 7.185 1.00 98.69 81 GLU A O 1
ATOM 614 N N . CYS A 1 82 ? -2.604 6.138 5.680 1.00 98.69 82 CYS A N 1
ATOM 615 C CA . CYS A 1 82 ? -2.620 5.320 4.476 1.00 98.69 82 CYS A CA 1
ATOM 616 C C . CYS A 1 82 ? -1.479 5.711 3.538 1.00 98.69 82 CYS A C 1
ATOM 618 O O . CYS A 1 82 ? -1.417 6.833 3.033 1.00 98.69 82 CYS A O 1
ATOM 620 N N . LEU A 1 83 ? -0.574 4.767 3.289 1.00 98.69 83 LEU A N 1
ATOM 621 C CA . LEU A 1 83 ? 0.582 4.961 2.428 1.00 98.69 83 LEU A CA 1
ATOM 622 C C . LEU A 1 83 ? 0.518 4.026 1.222 1.00 98.69 83 LEU A C 1
ATOM 624 O O . LEU A 1 83 ? 0.571 2.803 1.360 1.00 98.69 83 LEU A O 1
ATOM 628 N N . VAL A 1 84 ? 0.475 4.604 0.025 1.00 98.50 84 VAL A N 1
ATOM 629 C CA . VAL A 1 84 ? 0.544 3.872 -1.243 1.00 98.50 84 VAL A CA 1
ATOM 630 C C . VAL A 1 84 ? 1.819 4.267 -1.985 1.00 98.50 84 VAL A C 1
ATOM 632 O O . VAL A 1 84 ? 1.953 5.406 -2.424 1.00 98.50 84 VAL A O 1
ATOM 635 N N . LEU A 1 85 ? 2.740 3.320 -2.153 1.00 97.81 85 LEU A N 1
ATOM 636 C CA . LEU A 1 85 ? 4.016 3.497 -2.847 1.00 97.81 85 LEU A CA 1
ATOM 637 C C . LEU A 1 85 ? 4.108 2.566 -4.054 1.00 97.81 85 LEU A C 1
ATOM 639 O O . LEU A 1 85 ? 4.338 1.367 -3.903 1.00 97.81 85 LEU A O 1
ATOM 643 N N . ASP A 1 86 ? 3.971 3.126 -5.246 1.00 97.12 86 ASP A N 1
ATOM 644 C CA . ASP A 1 86 ? 4.153 2.413 -6.508 1.00 97.12 86 ASP A CA 1
ATOM 645 C C . ASP A 1 86 ? 5.309 3.067 -7.267 1.00 97.12 86 ASP A C 1
ATOM 647 O O . ASP A 1 86 ? 5.162 4.127 -7.876 1.00 97.12 86 ASP A O 1
ATOM 651 N N . LEU A 1 87 ? 6.499 2.496 -7.110 1.00 96.00 87 LEU A N 1
ATOM 652 C CA . LEU A 1 87 ? 7.756 3.078 -7.565 1.00 96.00 87 LEU A CA 1
ATOM 653 C C . LEU A 1 87 ? 8.404 2.193 -8.634 1.00 96.00 87 LEU A C 1
ATOM 655 O O . LEU A 1 87 ? 8.182 0.986 -8.650 1.00 96.00 87 LEU A O 1
ATOM 659 N N . PRO A 1 88 ? 9.257 2.737 -9.505 1.00 92.62 88 PRO A N 1
ATOM 660 C CA . PRO A 1 88 ? 10.088 1.920 -10.381 1.00 92.62 88 PRO A CA 1
ATOM 661 C C . PRO A 1 88 ? 10.900 0.881 -9.588 1.00 92.62 88 PRO A C 1
ATOM 663 O O . PRO A 1 88 ? 11.273 1.110 -8.436 1.00 92.62 88 PRO A O 1
ATOM 666 N N . SER A 1 89 ? 11.203 -0.259 -10.211 1.00 80.25 89 SER A N 1
ATOM 667 C CA . SER A 1 89 ? 11.810 -1.451 -9.585 1.00 80.25 89 SER A CA 1
ATOM 668 C C . SER A 1 89 ? 13.196 -1.243 -8.948 1.00 80.25 89 SER A C 1
ATOM 670 O O . SER A 1 89 ? 13.707 -2.139 -8.279 1.00 80.25 89 SER A O 1
ATOM 672 N N . GLU A 1 90 ? 13.791 -0.063 -9.104 1.00 84.94 90 GLU A N 1
ATOM 673 C CA . GLU A 1 90 ? 15.134 0.298 -8.634 1.00 84.94 90 GLU A CA 1
ATOM 674 C C . GLU A 1 90 ? 15.128 1.111 -7.331 1.00 84.94 90 GLU A C 1
ATOM 676 O O . GLU A 1 90 ? 16.032 1.903 -7.060 1.00 84.94 90 GLU A O 1
ATOM 681 N N . ALA A 1 91 ? 14.115 0.927 -6.484 1.00 87.31 91 ALA A N 1
ATOM 682 C CA . ALA A 1 91 ? 14.065 1.639 -5.218 1.00 87.31 91 ALA A CA 1
ATOM 683 C C . ALA A 1 91 ? 15.232 1.257 -4.289 1.00 87.31 91 ALA A C 1
ATOM 685 O O . ALA A 1 91 ? 15.448 0.069 -4.014 1.00 87.31 91 ALA A O 1
ATOM 686 N N . PRO A 1 92 ? 15.976 2.242 -3.745 1.00 91.44 92 PRO A N 1
ATOM 687 C CA . PRO A 1 92 ? 17.095 1.945 -2.871 1.00 91.44 92 PRO A CA 1
ATOM 688 C C . PRO A 1 92 ? 16.606 1.308 -1.575 1.00 91.44 92 PRO A C 1
ATOM 690 O O . PRO A 1 92 ? 15.603 1.715 -0.986 1.00 91.44 92 PRO A O 1
ATOM 693 N N . ILE A 1 93 ? 17.385 0.350 -1.074 1.00 90.38 93 ILE A N 1
ATOM 694 C CA . ILE A 1 93 ? 17.049 -0.407 0.139 1.00 90.38 93 ILE A CA 1
ATOM 695 C C . ILE A 1 93 ? 16.940 0.456 1.401 1.00 90.38 93 ILE A C 1
ATOM 697 O O . ILE A 1 93 ? 16.406 0.018 2.412 1.00 90.38 93 ILE A O 1
ATOM 701 N N . THR A 1 94 ? 17.465 1.679 1.358 1.00 93.88 94 THR A N 1
ATOM 702 C CA . THR A 1 94 ? 17.475 2.624 2.474 1.00 93.88 94 THR A CA 1
ATOM 703 C C . THR A 1 94 ? 16.305 3.602 2.452 1.00 93.88 94 THR A C 1
ATOM 705 O O . THR A 1 94 ? 16.216 4.438 3.353 1.00 93.88 94 THR A O 1
ATOM 708 N N . LEU A 1 95 ? 15.410 3.517 1.459 1.00 96.12 95 LEU A N 1
ATOM 709 C CA . LEU A 1 95 ? 14.334 4.487 1.254 1.00 96.12 95 LEU A CA 1
ATOM 710 C C . LEU A 1 95 ? 13.471 4.681 2.509 1.00 96.12 95 LEU A C 1
ATOM 712 O O . LEU A 1 95 ? 13.176 5.814 2.885 1.00 96.12 95 LEU A O 1
ATOM 716 N N . LEU A 1 96 ? 13.115 3.579 3.173 1.00 97.19 96 LEU A N 1
ATOM 717 C CA . LEU A 1 96 ? 12.249 3.590 4.353 1.00 97.19 96 LEU A CA 1
ATOM 718 C C . LEU A 1 96 ? 13.008 3.675 5.688 1.00 97.19 96 LEU A C 1
ATOM 720 O O . LEU A 1 96 ? 12.391 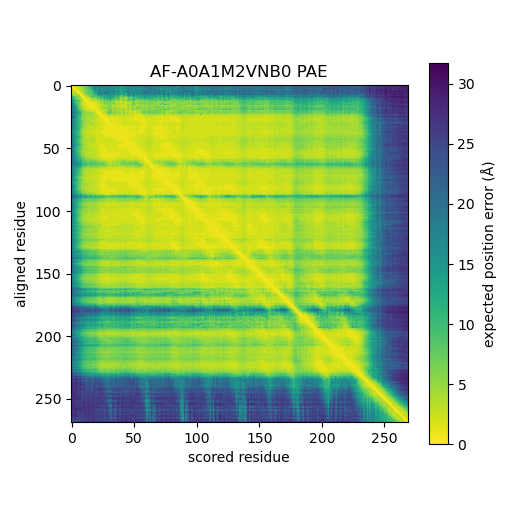3.740 6.752 1.00 97.19 96 LEU A O 1
ATOM 724 N N . ASN A 1 97 ? 14.344 3.701 5.665 1.00 95.50 97 ASN A N 1
ATOM 725 C CA . ASN A 1 97 ? 15.139 3.648 6.890 1.00 95.50 97 ASN A CA 1
ATOM 726 C C . ASN A 1 97 ? 14.940 4.904 7.748 1.00 95.50 97 ASN A C 1
ATOM 728 O O . ASN A 1 97 ? 15.143 6.039 7.298 1.00 95.50 97 ASN A O 1
ATOM 732 N N . GLY A 1 98 ? 14.605 4.688 9.020 1.00 95.62 98 GLY A N 1
ATOM 733 C CA . GLY A 1 98 ? 14.400 5.753 10.003 1.00 95.62 98 GLY A CA 1
ATOM 734 C C . GLY A 1 98 ? 13.130 6.580 9.788 1.00 95.62 98 GLY A C 1
ATOM 735 O O . GLY A 1 98 ? 12.997 7.630 10.410 1.00 95.62 98 GLY A O 1
ATOM 736 N N . LEU A 1 99 ? 12.223 6.151 8.906 1.00 97.81 99 LEU A N 1
ATOM 737 C CA . LEU A 1 99 ? 10.883 6.725 8.822 1.00 97.81 99 LEU A CA 1
ATOM 738 C C . LEU A 1 99 ? 9.981 6.068 9.867 1.00 97.81 99 LEU A C 1
ATOM 740 O O . LEU A 1 99 ? 10.026 4.851 10.053 1.00 97.81 99 LEU A O 1
ATOM 744 N N . HIS A 1 100 ? 9.170 6.880 10.538 1.00 97.56 100 HIS A N 1
ATOM 745 C CA . HIS A 1 100 ? 8.220 6.421 11.540 1.00 97.56 100 HIS A CA 1
ATOM 746 C C . HIS A 1 100 ? 6.903 7.177 11.388 1.00 97.56 100 HIS A C 1
ATOM 748 O O . HIS A 1 100 ? 6.874 8.406 11.451 1.00 97.56 100 HIS A O 1
ATOM 754 N N . PHE A 1 101 ? 5.830 6.419 11.198 1.00 98.00 101 PHE A N 1
ATOM 755 C CA . PHE A 1 101 ? 4.474 6.903 10.994 1.00 98.00 101 PHE A CA 1
ATOM 756 C C . PHE A 1 101 ? 3.588 6.316 12.100 1.00 98.00 101 PHE A C 1
ATOM 758 O O . PHE A 1 101 ? 3.032 5.230 11.936 1.00 98.00 101 PHE A O 1
ATOM 765 N N . PRO A 1 102 ? 3.446 6.990 13.253 1.00 97.44 102 PRO A N 1
ATOM 766 C CA . PRO A 1 102 ? 2.780 6.416 14.427 1.00 97.44 102 PRO A CA 1
ATOM 767 C C . PRO A 1 102 ? 1.316 6.027 14.175 1.00 97.44 102 PRO A C 1
ATOM 769 O O . PRO A 1 102 ? 0.761 5.201 14.895 1.00 97.44 102 PRO A O 1
ATOM 772 N N . LYS A 1 103 ? 0.689 6.612 13.148 1.00 97.94 103 LYS A N 1
ATOM 773 C CA . LYS A 1 103 ? -0.705 6.368 12.773 1.00 97.94 103 LYS A CA 1
ATOM 774 C C . LYS A 1 103 ? -0.871 5.485 11.539 1.00 97.94 103 LYS A C 1
ATOM 776 O O . LYS A 1 103 ? -1.996 5.328 11.089 1.00 97.94 103 LYS A O 1
ATOM 781 N N . LEU A 1 104 ? 0.199 4.911 10.987 1.00 98.50 104 LEU A N 1
ATOM 782 C CA . LEU A 1 104 ? 0.102 4.116 9.764 1.00 98.50 104 LEU A CA 1
ATOM 783 C C . LEU A 1 104 ? -0.716 2.844 9.999 1.00 98.50 104 LEU A C 1
ATOM 785 O O . LEU A 1 104 ? -0.328 1.988 10.791 1.00 98.50 104 LEU A O 1
ATOM 789 N N . ARG A 1 105 ? -1.829 2.714 9.277 1.00 98.31 105 ARG A N 1
ATOM 790 C CA . ARG A 1 105 ? -2.735 1.557 9.332 1.00 98.31 105 ARG A CA 1
ATOM 791 C C . ARG A 1 105 ? -2.742 0.780 8.026 1.00 98.31 105 ARG A C 1
ATOM 793 O O . ARG A 1 105 ? -2.855 -0.443 8.049 1.00 98.31 105 ARG A O 1
ATOM 800 N N . VAL A 1 106 ? -2.599 1.477 6.900 1.00 98.50 106 VAL A N 1
ATOM 801 C CA . VAL A 1 106 ? -2.663 0.890 5.559 1.00 98.50 106 VAL A CA 1
ATOM 802 C C . VAL A 1 106 ? -1.349 1.127 4.827 1.00 98.50 106 VAL A C 1
ATOM 804 O O . VAL A 1 106 ? -0.928 2.269 4.650 1.00 98.50 106 VAL A O 1
ATOM 807 N N . LEU A 1 107 ? -0.722 0.051 4.356 1.00 98.44 107 LEU A N 1
ATOM 808 C CA . LEU A 1 107 ? 0.440 0.110 3.472 1.00 98.44 107 LEU A CA 1
ATOM 809 C C . LEU A 1 107 ? 0.152 -0.668 2.189 1.00 98.44 107 LEU A C 1
ATOM 811 O O . LEU A 1 107 ? -0.087 -1.870 2.233 1.00 98.44 107 LEU A O 1
ATOM 815 N N . SER A 1 108 ? 0.248 -0.009 1.039 1.00 98.19 108 SER A N 1
ATOM 816 C CA . SER A 1 108 ? 0.257 -0.654 -0.275 1.00 98.19 108 SER A CA 1
ATOM 817 C C . SER A 1 108 ? 1.566 -0.345 -0.976 1.00 98.19 108 SER A C 1
ATOM 819 O O . SER A 1 108 ? 1.870 0.822 -1.209 1.00 98.19 108 SER A O 1
ATOM 821 N N . THR A 1 109 ? 2.341 -1.355 -1.360 1.00 97.81 109 THR A N 1
ATOM 822 C CA . THR A 1 109 ? 3.641 -1.106 -1.980 1.00 97.81 109 THR A CA 1
ATOM 823 C C . THR A 1 109 ? 4.101 -2.165 -2.975 1.00 97.81 109 THR A C 1
ATOM 825 O O . THR A 1 109 ? 3.754 -3.345 -2.874 1.00 97.81 109 THR A O 1
ATOM 828 N N . ASN A 1 110 ? 4.906 -1.728 -3.943 1.00 96.31 110 ASN A N 1
ATOM 829 C CA . ASN A 1 110 ? 5.659 -2.584 -4.853 1.00 96.31 110 ASN A CA 1
ATOM 830 C C . ASN A 1 110 ? 7.164 -2.669 -4.530 1.00 96.31 110 ASN A C 1
ATOM 832 O O . ASN A 1 110 ? 7.936 -3.217 -5.313 1.00 96.31 110 ASN A O 1
ATOM 836 N N . LEU A 1 111 ? 7.578 -2.135 -3.378 1.00 96.25 111 LEU A N 1
ATOM 837 C CA . LEU A 1 111 ? 8.962 -2.176 -2.928 1.00 96.25 111 LEU A CA 1
ATOM 838 C C . LEU A 1 111 ? 9.451 -3.615 -2.688 1.00 96.25 111 LEU A C 1
ATOM 840 O O . LEU A 1 111 ? 8.665 -4.466 -2.256 1.00 96.25 111 LEU A O 1
ATOM 844 N N . PRO A 1 112 ? 10.762 -3.880 -2.863 1.00 94.94 112 PRO A N 1
ATOM 845 C CA . PRO A 1 112 ? 11.361 -5.156 -2.494 1.00 94.94 112 PRO A CA 1
ATOM 846 C C . PRO A 1 112 ? 11.052 -5.509 -1.036 1.00 94.94 112 PRO A C 1
ATOM 848 O O . PRO A 1 112 ? 11.264 -4.707 -0.122 1.00 94.94 112 PRO A O 1
ATOM 851 N N . HIS A 1 113 ? 10.591 -6.734 -0.795 1.00 95.31 113 HIS A N 1
ATOM 852 C CA . HIS A 1 113 ? 10.058 -7.163 0.503 1.00 95.31 113 HIS A CA 1
ATOM 853 C C . HIS A 1 113 ? 11.132 -7.146 1.594 1.00 95.31 113 HIS A C 1
ATOM 855 O O . HIS A 1 113 ? 10.828 -6.904 2.759 1.00 95.31 113 HIS A O 1
ATOM 861 N N . ARG A 1 114 ? 12.405 -7.317 1.217 1.00 94.31 114 ARG A N 1
ATOM 862 C CA . ARG A 1 114 ? 13.561 -7.170 2.118 1.00 94.31 114 ARG A CA 1
ATOM 863 C C . ARG A 1 114 ? 13.656 -5.788 2.779 1.00 94.31 114 ARG A C 1
ATOM 865 O O . ARG A 1 114 ? 14.100 -5.693 3.916 1.00 94.31 114 ARG A O 1
ATOM 872 N N . VAL A 1 115 ? 13.221 -4.731 2.091 1.00 94.69 115 VAL A N 1
ATOM 873 C CA . VAL A 1 115 ? 13.238 -3.344 2.599 1.00 94.69 115 VAL A CA 1
ATOM 874 C C . VAL A 1 115 ? 12.128 -3.122 3.624 1.00 94.69 115 VAL A C 1
ATOM 876 O O . VAL A 1 115 ? 12.230 -2.262 4.493 1.00 94.69 115 VAL A O 1
ATOM 879 N N . LEU A 1 116 ? 11.069 -3.926 3.542 1.00 96.50 116 LEU A N 1
ATOM 880 C CA . LEU A 1 116 ? 9.888 -3.784 4.379 1.00 96.50 116 LEU A CA 1
ATOM 881 C C . LEU A 1 116 ? 10.057 -4.412 5.765 1.00 96.50 116 LEU A C 1
ATOM 883 O O . LEU A 1 116 ? 9.265 -4.101 6.642 1.00 96.50 116 LEU A O 1
ATOM 887 N N . ILE A 1 117 ? 11.069 -5.260 5.989 1.00 95.12 117 ILE A N 1
ATOM 888 C CA . ILE A 1 117 ? 11.232 -6.005 7.251 1.00 95.12 117 ILE A CA 1
ATOM 889 C C . ILE A 1 117 ? 11.310 -5.054 8.451 1.00 95.12 117 ILE A C 1
ATOM 891 O O . ILE A 1 117 ? 10.485 -5.123 9.359 1.00 95.12 117 ILE A O 1
ATOM 895 N N . SER A 1 118 ? 12.290 -4.145 8.447 1.00 95.31 118 SER A N 1
ATOM 896 C CA . SER A 1 118 ? 12.491 -3.188 9.542 1.00 95.31 118 SER A CA 1
ATOM 897 C C . SER A 1 118 ? 11.360 -2.169 9.615 1.00 95.31 118 SER A C 1
ATOM 899 O O . SER A 1 118 ? 10.957 -1.765 10.703 1.00 95.31 118 SER A O 1
ATOM 901 N N . PHE A 1 119 ? 10.828 -1.770 8.458 1.00 96.94 119 PHE A N 1
ATOM 902 C CA . PHE A 1 119 ? 9.719 -0.836 8.390 1.00 96.94 119 PHE A CA 1
ATOM 903 C C . PHE A 1 119 ? 8.478 -1.421 9.063 1.00 96.94 119 PHE A C 1
ATOM 905 O O . PHE A 1 119 ? 7.975 -0.829 10.006 1.00 96.94 119 PHE A O 1
ATOM 912 N N . ILE A 1 120 ? 8.024 -2.604 8.659 1.00 96.06 120 ILE A N 1
ATOM 913 C CA . ILE A 1 120 ? 6.821 -3.232 9.212 1.00 96.06 120 ILE A CA 1
ATOM 914 C C . ILE A 1 120 ? 6.996 -3.535 10.708 1.00 96.06 120 ILE A C 1
ATOM 916 O O . ILE A 1 120 ? 6.087 -3.253 11.485 1.00 96.06 120 ILE A O 1
ATOM 920 N N . ALA A 1 121 ? 8.171 -4.009 11.138 1.00 94.94 121 ALA A N 1
ATOM 921 C CA . ALA A 1 121 ? 8.447 -4.265 12.555 1.00 94.94 121 ALA A CA 1
ATOM 922 C C . ALA A 1 121 ? 8.291 -3.013 13.445 1.00 94.94 121 ALA A C 1
ATOM 924 O O . ALA A 1 121 ? 7.908 -3.123 14.606 1.00 94.94 121 ALA A O 1
ATOM 925 N N . ASN A 1 122 ? 8.540 -1.818 12.896 1.00 95.81 122 ASN A N 1
ATOM 926 C CA . ASN A 1 122 ? 8.399 -0.545 13.608 1.00 95.81 122 ASN A CA 1
ATOM 927 C C . ASN A 1 122 ? 6.973 0.042 13.574 1.00 95.81 122 ASN A C 1
ATOM 929 O O . ASN A 1 122 ? 6.735 1.083 14.188 1.00 95.81 122 ASN A O 1
ATOM 933 N N . HIS A 1 123 ? 6.035 -0.585 12.858 1.00 96.94 123 HIS A N 1
ATOM 934 C CA . HIS A 1 123 ? 4.668 -0.091 12.663 1.00 96.94 123 HIS A CA 1
ATOM 935 C C . HIS A 1 123 ? 3.643 -1.124 13.146 1.00 96.94 123 HIS A C 1
ATOM 937 O O . HIS A 1 123 ? 2.926 -1.743 12.363 1.00 96.94 123 HIS A O 1
ATOM 943 N N . GLY A 1 124 ? 3.558 -1.296 14.469 1.00 94.69 124 GLY A N 1
ATOM 944 C CA . GLY A 1 124 ? 2.638 -2.253 15.097 1.00 94.69 124 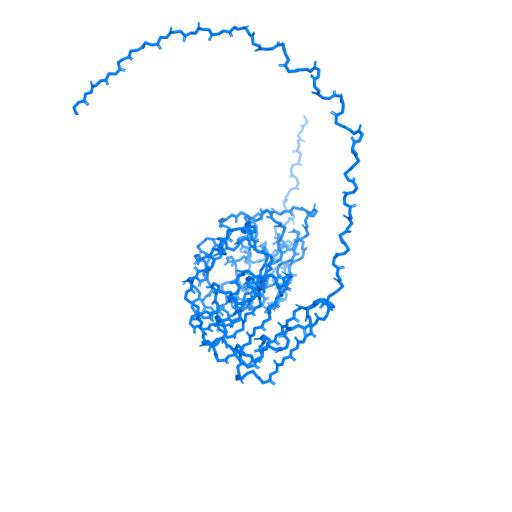GLY A CA 1
ATOM 945 C C . GLY A 1 124 ? 1.146 -1.948 14.898 1.00 94.69 124 GLY A C 1
ATOM 946 O O . GLY A 1 124 ? 0.323 -2.828 15.104 1.00 94.69 124 GLY A O 1
ATOM 947 N N . SER A 1 125 ? 0.783 -0.734 14.480 1.00 96.31 125 SER A N 1
ATOM 948 C CA . SER A 1 125 ? -0.597 -0.319 14.184 1.00 96.31 125 SER A CA 1
ATOM 949 C C . SER A 1 125 ? -1.093 -0.725 12.789 1.00 96.31 125 SER A C 1
ATOM 951 O O . SER A 1 125 ? -2.237 -0.425 12.444 1.00 96.31 125 SER A O 1
ATOM 953 N N . LEU A 1 126 ? -0.259 -1.396 11.987 1.00 97.31 126 LEU A N 1
ATOM 954 C CA . LEU A 1 126 ? -0.601 -1.797 10.628 1.00 97.31 126 LEU A CA 1
ATOM 955 C C . LEU A 1 126 ? -1.717 -2.857 10.624 1.00 97.31 126 LEU A C 1
ATOM 957 O O . LEU A 1 126 ? -1.512 -3.980 11.086 1.00 97.31 126 LEU A O 1
ATOM 961 N N . THR A 1 127 ? -2.871 -2.509 10.052 1.00 97.56 127 THR A N 1
ATOM 962 C CA . THR A 1 127 ? -4.039 -3.397 9.935 1.00 97.56 127 THR A CA 1
ATOM 963 C C . THR A 1 127 ? -4.251 -3.922 8.520 1.00 97.56 127 THR A C 1
ATOM 965 O O . THR A 1 127 ? -4.808 -5.005 8.360 1.00 97.56 127 THR A O 1
ATOM 968 N N . SER A 1 128 ? -3.776 -3.205 7.497 1.00 97.69 128 SER A N 1
ATOM 969 C CA . SER A 1 128 ? -3.889 -3.611 6.094 1.00 97.69 128 SER A CA 1
ATOM 970 C C . SER A 1 128 ? -2.555 -3.506 5.361 1.00 97.69 128 SER A C 1
ATOM 972 O O . SER A 1 128 ? -1.893 -2.463 5.379 1.00 97.69 128 SER A O 1
ATOM 974 N N . LEU A 1 129 ? -2.179 -4.582 4.671 1.00 97.38 129 LEU A N 1
ATOM 975 C CA . LEU A 1 129 ? -0.943 -4.683 3.906 1.00 97.38 129 LEU A CA 1
ATOM 976 C C . LEU A 1 129 ? -1.221 -5.223 2.502 1.00 97.38 129 LEU A C 1
ATOM 978 O O . LEU A 1 129 ? -1.636 -6.368 2.340 1.00 97.38 129 LEU A O 1
ATOM 982 N N . ALA A 1 130 ? -0.922 -4.425 1.480 1.00 97.31 130 ALA A N 1
ATOM 983 C CA . ALA A 1 130 ? -0.964 -4.827 0.082 1.00 97.31 130 ALA A CA 1
ATOM 984 C C . ALA A 1 130 ? 0.445 -4.834 -0.523 1.00 97.31 130 ALA A C 1
ATOM 986 O O . ALA A 1 130 ? 1.099 -3.805 -0.672 1.00 97.31 130 ALA A O 1
ATOM 987 N N . LEU A 1 131 ? 0.913 -6.018 -0.891 1.00 96.12 131 LEU A N 1
ATOM 988 C CA . LEU A 1 131 ? 2.218 -6.270 -1.479 1.00 96.12 131 LEU A CA 1
ATOM 989 C C . LEU A 1 131 ? 2.052 -6.640 -2.949 1.00 96.12 131 LEU A C 1
ATOM 991 O O . LEU A 1 131 ? 1.230 -7.491 -3.302 1.00 96.12 131 LEU A O 1
ATOM 995 N N . ARG A 1 132 ? 2.876 -6.040 -3.808 1.00 94.19 132 ARG A N 1
ATOM 996 C CA . ARG A 1 132 ? 3.087 -6.535 -5.175 1.00 94.19 132 ARG A CA 1
ATOM 997 C C . ARG A 1 132 ? 4.129 -7.658 -5.184 1.00 94.19 132 ARG A C 1
ATOM 999 O O . ARG A 1 132 ? 4.393 -8.289 -4.155 1.00 94.19 132 ARG A O 1
ATOM 1006 N N . ASP A 1 133 ? 4.676 -7.932 -6.363 1.00 90.12 133 ASP A N 1
ATOM 1007 C CA . ASP A 1 133 ? 5.639 -8.997 -6.600 1.00 90.12 133 ASP A CA 1
ATOM 1008 C C . ASP A 1 133 ? 6.808 -8.952 -5.615 1.00 90.12 133 ASP A C 1
ATOM 1010 O O . ASP A 1 133 ? 7.347 -7.903 -5.277 1.00 90.12 133 ASP A O 1
ATOM 1014 N N . CYS A 1 134 ? 7.189 -10.129 -5.129 1.00 90.31 134 CYS A N 1
ATOM 1015 C CA . CYS A 1 134 ? 8.320 -10.275 -4.224 1.00 90.31 134 CYS A CA 1
ATOM 1016 C C . CYS A 1 134 ? 9.625 -10.443 -5.009 1.00 90.31 134 CYS A C 1
ATOM 1018 O O . CYS A 1 134 ? 9.686 -11.198 -5.972 1.00 90.31 134 CYS A O 1
ATOM 1020 N N . ASP A 1 135 ? 10.685 -9.780 -4.575 1.00 89.50 135 ASP A N 1
ATOM 1021 C CA . ASP A 1 135 ? 12.012 -9.811 -5.193 1.00 89.50 135 ASP A CA 1
ATOM 1022 C C . ASP A 1 135 ? 12.772 -11.132 -4.977 1.00 89.50 135 ASP A C 1
ATOM 1024 O O . ASP A 1 135 ? 13.824 -11.351 -5.574 1.00 89.50 135 ASP A O 1
ATOM 1028 N N . SER A 1 136 ? 12.254 -12.031 -4.138 1.00 87.31 136 SER A N 1
ATOM 1029 C CA . SER A 1 136 ? 12.825 -13.362 -3.953 1.00 87.31 136 SER A CA 1
ATOM 1030 C C . SER A 1 136 ? 12.673 -14.210 -5.214 1.00 87.31 136 SER A C 1
ATOM 1032 O O . SER A 1 136 ? 11.587 -14.314 -5.788 1.00 87.31 136 SER A O 1
ATOM 1034 N N . GLY A 1 137 ? 13.767 -14.867 -5.608 1.00 85.50 137 GLY A N 1
ATOM 1035 C CA . GLY A 1 137 ? 13.749 -15.851 -6.686 1.00 85.50 137 GLY A CA 1
ATOM 1036 C C . GLY A 1 137 ? 12.795 -17.024 -6.397 1.00 85.50 137 GLY A C 1
ATOM 1037 O O . GLY A 1 137 ? 12.394 -17.223 -5.250 1.00 85.50 137 GLY A O 1
ATOM 1038 N N . PRO A 1 138 ? 12.459 -17.852 -7.403 1.00 81.44 138 PRO A N 1
ATOM 1039 C CA . PRO A 1 138 ? 11.433 -18.897 -7.286 1.00 81.44 138 PRO A CA 1
ATOM 1040 C C . PRO A 1 138 ? 11.658 -19.917 -6.160 1.00 81.44 138 PRO A C 1
ATOM 1042 O O . PRO A 1 138 ? 10.702 -20.503 -5.662 1.00 81.44 138 PRO A O 1
ATOM 1045 N N . GLN A 1 139 ? 12.917 -20.136 -5.772 1.00 82.94 139 GLN A N 1
ATOM 1046 C CA . GLN A 1 139 ? 13.313 -21.085 -4.726 1.00 82.94 139 GLN A CA 1
ATOM 1047 C C . GLN A 1 139 ? 13.586 -20.415 -3.371 1.00 82.94 139 GLN A C 1
ATOM 1049 O O . GLN A 1 139 ? 13.752 -21.101 -2.364 1.00 82.94 139 GLN A O 1
ATOM 1054 N N . ALA A 1 140 ? 13.645 -19.083 -3.327 1.00 90.00 140 ALA A N 1
ATOM 1055 C CA . ALA A 1 140 ? 13.931 -18.346 -2.109 1.00 90.00 140 ALA A CA 1
ATOM 1056 C C . ALA A 1 140 ? 12.638 -18.071 -1.332 1.00 90.00 140 ALA A C 1
ATOM 1058 O O . ALA A 1 140 ? 11.613 -17.684 -1.895 1.00 90.00 140 ALA A O 1
ATOM 1059 N N . ALA A 1 141 ? 12.693 -18.249 -0.012 1.00 91.06 141 ALA A N 1
ATOM 1060 C CA . ALA A 1 141 ? 11.592 -17.860 0.855 1.00 91.06 141 ALA A CA 1
ATOM 1061 C C . ALA A 1 141 ? 11.422 -16.332 0.857 1.00 91.06 141 ALA A C 1
ATOM 1063 O O . ALA A 1 141 ? 12.405 -15.592 0.810 1.00 91.06 141 ALA A O 1
ATOM 1064 N N . CYS A 1 142 ? 10.174 -15.870 0.958 1.00 93.62 142 CYS A N 1
ATOM 1065 C CA . CYS A 1 142 ? 9.877 -14.447 1.102 1.00 93.62 142 CYS A CA 1
ATOM 1066 C C . CYS A 1 142 ? 10.583 -13.873 2.353 1.00 93.62 142 CYS A C 1
ATOM 1068 O O . CYS A 1 142 ? 10.513 -14.507 3.409 1.00 93.62 142 CYS A O 1
ATOM 1070 N N . PRO A 1 143 ? 11.207 -12.678 2.299 1.00 94.88 143 PRO A N 1
ATOM 1071 C CA . PRO A 1 143 ? 11.949 -12.114 3.431 1.00 94.88 143 PRO A CA 1
ATOM 1072 C C . PRO A 1 143 ? 11.047 -11.716 4.607 1.00 94.88 143 PRO A C 1
ATOM 1074 O O . PRO A 1 143 ? 11.504 -11.619 5.740 1.00 94.88 143 PRO A O 1
ATOM 1077 N N . LEU A 1 144 ? 9.752 -11.522 4.345 1.00 94.75 144 LEU A N 1
ATOM 1078 C CA . LEU A 1 144 ? 8.739 -11.267 5.370 1.00 94.75 144 LEU A CA 1
ATOM 1079 C C . LEU A 1 144 ? 8.278 -12.545 6.083 1.00 94.75 144 LEU A C 1
ATOM 1081 O O . LEU A 1 144 ? 7.436 -12.490 6.978 1.00 94.75 144 LEU A O 1
ATOM 1085 N N . ARG A 1 145 ? 8.814 -13.713 5.707 1.00 92.38 145 ARG A N 1
ATOM 1086 C CA . ARG A 1 145 ? 8.494 -14.977 6.365 1.00 92.38 145 ARG A CA 1
ATOM 1087 C C . ARG A 1 145 ? 8.899 -14.934 7.835 1.00 92.38 145 ARG A C 1
ATOM 1089 O O . ARG A 1 145 ? 10.058 -14.701 8.158 1.00 92.38 145 ARG A O 1
ATOM 1096 N N . GLY A 1 146 ? 7.947 -15.253 8.708 1.00 89.06 146 GLY A N 1
ATOM 1097 C CA . GLY A 1 146 ? 8.171 -15.310 10.153 1.00 89.06 146 GLY A CA 1
ATOM 1098 C C . GLY A 1 146 ? 8.087 -13.956 10.855 1.00 89.06 146 GLY A C 1
ATOM 1099 O O . GLY A 1 146 ? 8.296 -13.915 12.062 1.00 89.06 146 GLY A O 1
ATOM 1100 N N . GLN A 1 147 ? 7.759 -12.877 10.135 1.00 91.94 147 GLN A N 1
ATOM 1101 C CA . GLN A 1 147 ? 7.423 -11.605 10.768 1.00 91.94 147 GLN A CA 1
ATOM 1102 C C . GLN A 1 147 ? 6.093 -11.726 11.509 1.00 91.94 147 GLN A C 1
ATOM 1104 O O . GLN A 1 147 ? 5.124 -12.285 10.991 1.00 91.94 147 GLN A O 1
ATOM 1109 N N . GLU A 1 148 ? 6.057 -11.215 12.735 1.00 88.06 148 GLU A N 1
ATOM 1110 C CA . GLU A 1 148 ? 4.878 -11.287 13.585 1.00 88.06 148 GLU A CA 1
ATOM 1111 C C . GLU A 1 148 ? 4.000 -10.051 13.373 1.00 88.06 148 GLU A C 1
ATOM 1113 O O . GLU A 1 148 ? 4.301 -8.965 13.860 1.00 88.06 148 GLU A O 1
ATOM 1118 N N . LEU A 1 149 ? 2.901 -10.217 12.636 1.00 90.31 149 LEU A N 1
ATOM 1119 C CA . LEU A 1 149 ? 1.976 -9.131 12.301 1.00 90.31 149 LEU A CA 1
ATOM 1120 C C . LEU A 1 149 ? 0.666 -9.292 13.076 1.00 90.31 149 LEU A C 1
ATOM 1122 O O . LEU A 1 149 ? -0.376 -9.615 12.511 1.00 90.31 149 LEU A O 1
ATOM 1126 N N . ARG A 1 150 ? 0.732 -9.108 14.402 1.00 90.19 150 ARG A N 1
ATOM 1127 C CA . ARG A 1 150 ? -0.383 -9.400 15.330 1.00 90.19 150 ARG A CA 1
ATOM 1128 C C . ARG A 1 150 ? -1.665 -8.625 15.044 1.00 90.19 150 ARG A C 1
ATOM 1130 O O . ARG A 1 150 ? -2.733 -9.102 15.400 1.00 90.19 150 ARG A O 1
ATOM 1137 N N . HIS A 1 151 ? -1.550 -7.441 14.455 1.00 93.75 151 HIS A N 1
ATOM 1138 C CA . HIS A 1 151 ? -2.678 -6.546 14.195 1.00 93.75 151 HIS A CA 1
ATOM 1139 C C . HIS A 1 151 ? -3.120 -6.547 12.731 1.00 93.75 151 HIS A C 1
ATOM 1141 O O . HIS A 1 151 ? -4.024 -5.801 12.373 1.00 93.75 151 HIS A O 1
ATOM 1147 N N . LEU A 1 152 ? -2.490 -7.369 11.886 1.00 95.19 152 LEU A N 1
ATOM 1148 C CA . LEU A 1 152 ? -2.827 -7.422 10.475 1.00 95.19 152 LEU A CA 1
ATOM 1149 C C . LEU A 1 152 ? -4.139 -8.188 10.283 1.00 95.19 152 LEU A C 1
ATOM 1151 O O . LEU A 1 152 ? -4.221 -9.379 10.583 1.00 95.19 152 LEU A O 1
ATOM 1155 N N . GLU A 1 153 ? -5.138 -7.491 9.753 1.00 95.75 153 GLU A N 1
ATOM 1156 C CA . GLU A 1 153 ? -6.483 -8.005 9.489 1.00 95.75 153 GLU A CA 1
ATOM 1157 C C . GLU A 1 153 ? -6.679 -8.276 7.993 1.00 95.75 153 GLU A C 1
ATOM 1159 O O . GLU A 1 153 ? -7.255 -9.304 7.625 1.00 95.75 153 GLU A O 1
ATOM 1164 N N . ASP A 1 154 ? -6.140 -7.396 7.142 1.00 96.31 154 ASP A N 1
ATOM 1165 C CA . ASP A 1 154 ? -6.269 -7.454 5.690 1.00 96.31 154 ASP A CA 1
ATOM 1166 C C . ASP A 1 154 ? -4.897 -7.644 5.021 1.00 96.31 154 ASP A C 1
ATOM 1168 O O . ASP A 1 154 ? -3.990 -6.817 5.146 1.00 96.31 154 ASP A O 1
ATOM 1172 N N . LEU A 1 155 ? -4.738 -8.730 4.263 1.00 95.44 155 LEU A N 1
ATOM 1173 C CA . LEU A 1 155 ? -3.507 -9.020 3.524 1.00 95.44 155 LEU A CA 1
ATOM 1174 C C . LEU A 1 155 ? -3.791 -9.227 2.038 1.00 95.44 155 LEU A C 1
ATOM 1176 O O . LEU A 1 155 ? -4.503 -10.151 1.654 1.00 95.44 155 LEU A O 1
ATOM 1180 N N . GLN A 1 156 ? -3.159 -8.431 1.184 1.00 95.62 156 GLN A N 1
ATOM 1181 C CA . GLN A 1 156 ? -3.062 -8.691 -0.246 1.00 95.62 156 GLN A CA 1
ATOM 1182 C C . GLN A 1 156 ? -1.608 -8.992 -0.604 1.00 95.62 156 GLN A C 1
ATOM 1184 O O . GLN A 1 156 ? -0.738 -8.158 -0.386 1.00 95.62 156 GLN A O 1
ATOM 1189 N N . CYS A 1 157 ? -1.310 -10.167 -1.152 1.00 93.94 157 CYS A N 1
ATOM 1190 C CA . CYS A 1 157 ? 0.056 -10.489 -1.573 1.00 93.94 157 CYS A CA 1
ATOM 1191 C C . CYS A 1 157 ? 0.106 -11.615 -2.620 1.00 93.94 157 CYS A C 1
ATOM 1193 O O . CYS A 1 157 ? -0.881 -12.332 -2.828 1.00 93.94 157 CYS A O 1
ATOM 1195 N N . PRO A 1 158 ? 1.258 -11.805 -3.289 1.00 90.31 158 PRO A N 1
ATOM 1196 C CA . PRO A 1 158 ? 1.504 -13.003 -4.079 1.00 90.31 158 PRO A CA 1
ATOM 1197 C C . PRO A 1 158 ? 1.467 -14.265 -3.208 1.00 90.31 158 PRO A C 1
ATOM 1199 O O . PRO A 1 158 ? 1.930 -14.262 -2.064 1.00 90.31 158 PRO A O 1
ATOM 1202 N N . SER A 1 159 ? 1.007 -15.375 -3.782 1.00 86.12 159 SER A N 1
ATOM 1203 C CA . SER A 1 159 ? 0.921 -16.693 -3.133 1.00 86.12 159 SER A CA 1
ATOM 1204 C C . SER A 1 159 ? 2.168 -17.109 -2.352 1.00 86.12 159 SER A C 1
ATOM 1206 O O . SER A 1 159 ? 2.071 -17.576 -1.218 1.00 86.12 159 SER A O 1
ATOM 1208 N N . ARG A 1 160 ? 3.356 -16.882 -2.927 1.00 85.56 160 ARG A N 1
ATOM 1209 C CA . ARG A 1 160 ? 4.649 -17.235 -2.319 1.00 85.56 160 ARG A CA 1
ATOM 1210 C C . ARG A 1 160 ? 4.955 -16.485 -1.021 1.00 85.56 160 ARG A C 1
ATOM 1212 O O . ARG A 1 160 ? 5.711 -16.979 -0.189 1.00 85.56 160 ARG A O 1
ATOM 1219 N N . CYS A 1 161 ? 4.385 -15.299 -0.844 1.00 90.31 161 CYS A N 1
ATOM 1220 C CA . CYS A 1 161 ? 4.572 -14.480 0.351 1.00 90.31 161 CYS A CA 1
ATOM 1221 C C . CYS A 1 161 ? 3.600 -14.887 1.455 1.00 90.31 161 CYS A C 1
ATOM 1223 O O . CYS A 1 161 ? 3.921 -14.788 2.638 1.00 90.31 161 CYS A O 1
ATOM 1225 N N . PHE A 1 162 ? 2.428 -15.385 1.064 1.00 88.19 162 PHE A N 1
ATOM 1226 C CA . PHE A 1 162 ? 1.306 -15.621 1.956 1.00 88.19 162 PHE A CA 1
ATOM 1227 C C . PHE A 1 162 ? 1.649 -16.553 3.125 1.00 88.19 162 PHE A C 1
ATOM 1229 O O . PHE A 1 162 ? 1.504 -16.164 4.282 1.00 88.19 162 PHE A O 1
ATOM 1236 N N . ALA A 1 163 ? 2.203 -17.738 2.840 1.00 81.81 163 ALA A N 1
ATOM 1237 C CA . ALA A 1 163 ? 2.520 -18.746 3.860 1.00 81.81 163 ALA A CA 1
ATOM 1238 C C . ALA A 1 163 ? 3.501 -18.248 4.943 1.00 81.81 163 ALA A C 1
ATOM 1240 O O . ALA A 1 163 ? 3.554 -18.786 6.050 1.00 81.81 163 ALA A O 1
ATOM 1241 N N . GLY A 1 164 ? 4.309 -17.233 4.624 1.00 78.00 164 GLY A N 1
ATOM 1242 C CA . GLY A 1 164 ? 5.261 -16.646 5.560 1.00 78.00 164 GLY A CA 1
ATOM 1243 C C . GLY A 1 164 ? 4.680 -15.543 6.441 1.00 78.00 164 GLY A C 1
ATOM 1244 O O . GLY A 1 164 ? 5.192 -15.344 7.541 1.00 78.00 164 GLY A O 1
ATOM 1245 N N . ILE A 1 165 ? 3.641 -14.858 5.960 1.00 85.38 165 ILE A N 1
ATOM 1246 C CA . ILE A 1 165 ? 3.069 -13.648 6.567 1.00 85.38 165 ILE A CA 1
ATOM 1247 C C . ILE A 1 165 ? 1.793 -13.974 7.354 1.00 85.38 165 ILE A C 1
ATOM 1249 O O . ILE A 1 165 ? 1.515 -13.350 8.372 1.00 85.38 165 ILE A O 1
ATOM 1253 N N . ALA A 1 166 ? 1.033 -14.987 6.930 1.00 80.62 166 ALA A N 1
ATOM 1254 C CA . ALA A 1 166 ? -0.323 -15.264 7.404 1.00 80.62 166 ALA A CA 1
ATOM 1255 C C . ALA A 1 166 ? -0.458 -15.808 8.842 1.00 80.62 166 ALA A C 1
ATOM 1257 O O . ALA A 1 166 ? -1.500 -16.346 9.202 1.00 80.62 166 ALA A O 1
ATOM 1258 N N . ARG A 1 167 ? 0.566 -15.675 9.690 1.00 81.06 167 ARG A N 1
ATOM 1259 C CA . ARG A 1 167 ? 0.591 -16.216 11.062 1.00 81.06 167 ARG A CA 1
ATOM 1260 C C . ARG A 1 167 ? -0.101 -15.316 12.102 1.00 81.06 167 ARG A C 1
ATOM 1262 O O . ARG A 1 167 ? 0.306 -15.299 13.257 1.00 81.06 167 ARG A O 1
ATOM 1269 N N . GLY A 1 168 ? -1.127 -14.570 11.700 1.00 79.25 168 GLY A N 1
ATOM 1270 C CA . GLY A 1 168 ? -1.846 -13.612 12.548 1.00 79.25 168 GLY A CA 1
ATOM 1271 C C . GLY A 1 168 ? -3.369 -13.773 12.474 1.00 79.25 168 GLY A C 1
ATOM 1272 O O . GLY A 1 168 ? -3.860 -14.673 11.785 1.00 79.25 168 GLY A O 1
ATOM 1273 N N . PRO A 1 169 ? -4.132 -12.902 13.159 1.00 86.38 169 PRO A N 1
ATOM 1274 C CA . PRO A 1 169 ? -5.595 -12.901 13.148 1.00 86.38 169 PRO A CA 1
ATOM 1275 C C . PRO A 1 169 ? -6.155 -12.310 11.840 1.00 86.38 169 PRO A C 1
ATOM 1277 O O . PRO A 1 169 ? -6.950 -11.375 11.853 1.00 86.38 169 PRO A O 1
ATOM 1280 N N . LEU A 1 170 ? -5.740 -12.857 10.696 1.00 90.06 170 LEU A N 1
ATOM 1281 C CA . LEU A 1 170 ? -6.207 -12.403 9.389 1.00 90.06 170 LEU A CA 1
ATOM 1282 C C . LEU A 1 170 ? -7.707 -12.659 9.228 1.00 90.06 170 LEU A C 1
ATOM 1284 O O . LEU A 1 170 ? -8.170 -13.793 9.370 1.00 90.06 170 LEU A O 1
ATOM 1288 N N . VAL A 1 171 ? -8.436 -11.607 8.860 1.00 91.00 171 VAL A N 1
ATOM 1289 C CA . VAL A 1 171 ? -9.878 -11.624 8.584 1.00 91.00 171 VAL A CA 1
ATOM 1290 C C . VAL A 1 171 ? -10.127 -11.689 7.078 1.00 91.00 171 VAL A C 1
ATOM 1292 O O . VAL A 1 171 ? -10.972 -12.469 6.616 1.00 91.00 171 VAL A O 1
ATOM 1295 N N . THR A 1 172 ? -9.345 -10.928 6.308 1.00 91.44 172 THR A N 1
ATOM 1296 C CA . THR A 1 172 ? -9.426 -10.861 4.847 1.00 91.44 172 THR A CA 1
ATOM 1297 C C . THR A 1 172 ? -8.073 -11.156 4.218 1.00 91.44 172 THR A C 1
ATOM 1299 O O . THR A 1 172 ? -7.038 -10.613 4.600 1.00 91.44 172 THR A O 1
ATOM 1302 N N . ALA A 1 173 ? -8.086 -11.978 3.176 1.00 88.62 173 ALA A N 1
ATOM 1303 C CA . ALA A 1 173 ? -6.911 -12.267 2.378 1.00 88.62 173 ALA A CA 1
ATOM 1304 C C . ALA A 1 173 ? -7.259 -12.183 0.894 1.00 88.62 173 ALA A C 1
ATOM 1306 O O . ALA A 1 173 ? -8.225 -12.784 0.422 1.00 88.62 173 ALA A O 1
ATOM 1307 N N . THR A 1 174 ? -6.447 -11.453 0.141 1.00 89.00 174 THR A N 1
ATOM 1308 C CA . THR A 1 174 ? -6.445 -11.468 -1.320 1.00 89.00 174 THR A CA 1
ATOM 1309 C C . THR A 1 174 ? -5.1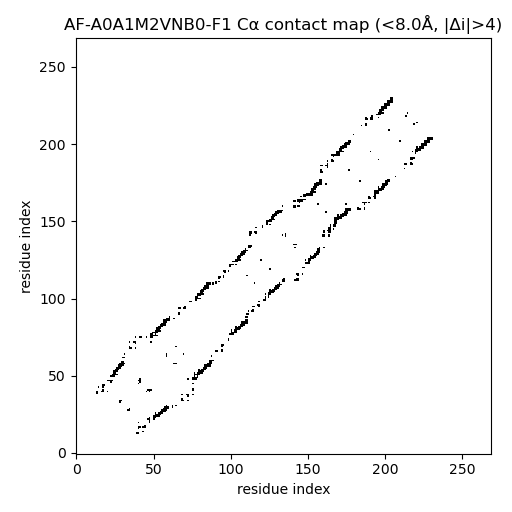29 -12.070 -1.774 1.00 89.00 174 THR A C 1
ATOM 1311 O O . THR A 1 174 ? -4.080 -11.428 -1.727 1.00 89.00 174 THR A O 1
ATOM 1314 N N . VAL A 1 175 ? -5.179 -13.327 -2.194 1.00 84.19 175 VAL A N 1
ATOM 1315 C CA . VAL A 1 175 ? -3.991 -14.070 -2.592 1.00 84.19 175 VAL A CA 1
ATOM 1316 C C . VAL A 1 175 ? -3.984 -14.199 -4.102 1.00 84.19 175 VAL A C 1
ATOM 1318 O O . VAL A 1 175 ? -4.863 -14.823 -4.696 1.00 84.19 175 VAL A O 1
ATOM 1321 N N . ASN A 1 176 ? -2.959 -13.635 -4.732 1.00 82.06 176 ASN A N 1
ATOM 1322 C CA . ASN A 1 176 ? -2.728 -13.876 -6.147 1.00 82.06 176 ASN A CA 1
ATOM 1323 C C . ASN A 1 176 ? -2.040 -15.243 -6.295 1.00 82.06 176 ASN A C 1
ATOM 1325 O O . ASN A 1 176 ? -0.820 -15.354 -6.126 1.00 82.06 176 ASN A O 1
ATOM 1329 N N . LEU A 1 177 ? -2.831 -16.297 -6.524 1.00 70.50 177 LEU A N 1
ATOM 1330 C CA . LEU A 1 177 ? -2.350 -17.661 -6.755 1.00 70.50 177 LEU A CA 1
ATOM 1331 C C . LEU A 1 177 ? -1.867 -17.808 -8.202 1.00 70.50 177 LEU A C 1
ATOM 1333 O O . LEU A 1 177 ? -2.409 -18.561 -9.004 1.00 70.50 177 LEU A O 1
ATOM 1337 N N . THR A 1 178 ? -0.782 -17.112 -8.541 1.00 62.28 178 THR A N 1
ATOM 1338 C CA . THR A 1 178 ? -0.054 -17.397 -9.775 1.00 62.28 178 THR A CA 1
ATOM 1339 C C . THR A 1 178 ? 0.597 -18.781 -9.667 1.00 62.28 178 THR A C 1
ATOM 1341 O O . THR A 1 178 ? 1.601 -18.957 -8.982 1.00 62.28 178 THR A O 1
ATOM 1344 N N . ARG A 1 179 ? 0.007 -19.764 -10.363 1.00 60.03 179 ARG A N 1
ATOM 1345 C CA . ARG A 1 179 ? 0.417 -21.177 -10.466 1.00 60.03 179 ARG A CA 1
ATOM 1346 C C . ARG A 1 179 ? 0.255 -21.947 -9.152 1.00 60.03 179 ARG A C 1
ATOM 1348 O O . ARG A 1 179 ? 1.125 -21.932 -8.285 1.00 60.03 179 ARG A O 1
ATOM 1355 N N . LEU A 1 180 ? -0.842 -22.696 -9.049 1.00 52.78 180 LEU A N 1
ATOM 1356 C CA . LEU A 1 180 ? -1.134 -23.638 -7.965 1.00 52.78 180 LEU A CA 1
ATOM 1357 C C . LEU A 1 180 ? -0.236 -24.894 -8.003 1.00 52.78 180 LEU A C 1
ATOM 1359 O O . LEU A 1 180 ? -0.723 -26.019 -7.925 1.00 52.78 180 LEU A O 1
ATOM 1363 N N . THR A 1 181 ? 1.082 -24.732 -8.106 1.00 61.19 181 THR A N 1
ATOM 1364 C CA . THR A 1 181 ? 2.019 -25.808 -7.758 1.00 61.19 181 THR A CA 1
ATOM 1365 C C . THR A 1 181 ? 2.130 -25.907 -6.230 1.00 61.19 181 THR A C 1
ATOM 1367 O O . THR A 1 181 ? 1.556 -25.092 -5.508 1.00 61.19 181 THR A O 1
ATOM 1370 N N . SER A 1 182 ? 2.812 -26.938 -5.724 1.00 56.62 182 SER A N 1
ATOM 1371 C CA . SER A 1 182 ? 2.947 -27.359 -4.309 1.00 56.62 182 SER A CA 1
ATOM 1372 C C . SER A 1 182 ? 2.915 -26.276 -3.206 1.00 56.62 182 SER A C 1
ATOM 1374 O O . SER A 1 182 ? 2.457 -26.553 -2.098 1.00 56.62 182 SER A O 1
ATOM 1376 N N . VAL A 1 183 ? 3.344 -25.044 -3.489 1.00 60.88 183 VAL A N 1
ATOM 1377 C CA . VAL A 1 183 ? 3.289 -23.874 -2.591 1.00 60.88 183 VAL A CA 1
ATOM 1378 C C . VAL A 1 183 ? 1.857 -23.493 -2.194 1.00 60.88 183 VAL A C 1
ATOM 1380 O O . VAL A 1 183 ? 1.633 -23.029 -1.076 1.00 60.88 183 VAL A O 1
ATOM 1383 N N . ALA A 1 184 ? 0.875 -23.748 -3.060 1.00 64.44 184 ALA A N 1
ATOM 1384 C CA . ALA A 1 184 ? -0.531 -23.524 -2.756 1.00 64.44 184 ALA A CA 1
ATOM 1385 C C . ALA A 1 184 ? -0.983 -24.325 -1.537 1.00 64.44 184 ALA A C 1
ATOM 1387 O O . ALA A 1 184 ? -1.620 -23.757 -0.662 1.00 64.44 184 ALA A O 1
ATOM 1388 N N . ASN A 1 185 ? -0.585 -25.597 -1.432 1.00 68.81 185 ASN A N 1
ATOM 1389 C CA . ASN A 1 185 ? -0.954 -26.450 -0.302 1.00 68.81 185 ASN A CA 1
ATOM 1390 C C . ASN A 1 185 ? -0.381 -25.924 1.018 1.00 68.81 185 ASN A C 1
ATOM 1392 O O . ASN A 1 185 ? -1.059 -25.994 2.036 1.00 68.81 185 ASN A O 1
ATOM 1396 N N . LEU A 1 186 ? 0.827 -25.349 1.006 1.00 68.00 186 LEU A N 1
ATOM 1397 C CA . LEU A 1 186 ? 1.418 -24.732 2.197 1.00 68.00 186 LEU A CA 1
ATOM 1398 C C . LEU A 1 186 ? 0.683 -23.450 2.597 1.00 68.00 186 LEU A C 1
ATOM 1400 O O . LEU A 1 186 ? 0.376 -23.272 3.771 1.00 68.00 186 LEU A O 1
ATOM 1404 N N . ALA A 1 187 ? 0.363 -22.580 1.634 1.00 69.75 187 ALA A N 1
ATOM 1405 C CA . ALA A 1 187 ? -0.431 -21.378 1.894 1.00 69.75 187 ALA A CA 1
ATOM 1406 C C . ALA A 1 187 ? -1.813 -21.741 2.465 1.00 69.75 187 ALA A C 1
ATOM 1408 O O . ALA A 1 187 ? -2.263 -21.178 3.457 1.00 69.75 187 ALA A O 1
ATOM 1409 N N . ILE A 1 188 ? -2.438 -22.755 1.885 1.00 69.62 188 ILE A N 1
ATOM 1410 C CA . ILE A 1 188 ? -3.724 -23.325 2.278 1.00 69.62 188 ILE A CA 1
ATOM 1411 C C . ILE A 1 188 ? -3.644 -23.921 3.695 1.00 69.62 188 ILE A C 1
ATOM 1413 O O . ILE A 1 188 ? -4.434 -23.547 4.551 1.00 69.62 188 ILE A O 1
ATOM 1417 N N . GLN A 1 189 ? -2.621 -24.709 4.028 1.00 73.69 189 GLN A N 1
ATOM 1418 C CA . GLN A 1 189 ? -2.419 -25.196 5.401 1.00 73.69 189 GLN A CA 1
ATOM 1419 C C . GLN A 1 189 ? -2.205 -24.067 6.416 1.00 73.69 189 GLN A C 1
ATOM 1421 O O . GLN A 1 189 ? -2.702 -24.147 7.537 1.00 73.69 189 GLN A O 1
ATOM 1426 N N . THR A 1 190 ? -1.503 -22.992 6.040 1.00 75.81 190 THR A N 1
ATOM 1427 C CA . THR A 1 190 ? -1.343 -21.836 6.937 1.00 75.81 190 THR A CA 1
ATOM 1428 C C . THR A 1 190 ? -2.656 -21.102 7.205 1.00 75.81 190 THR A C 1
ATOM 1430 O O . THR A 1 190 ? -2.785 -20.479 8.254 1.00 75.81 190 THR A O 1
ATOM 1433 N N . LEU A 1 191 ? -3.645 -21.217 6.313 1.00 76.88 191 LEU A N 1
ATOM 1434 C CA . LEU A 1 191 ? -4.976 -20.643 6.514 1.00 76.88 191 LEU A CA 1
ATOM 1435 C C . LEU A 1 191 ? -5.823 -21.413 7.524 1.00 76.88 191 LEU A C 1
ATOM 1437 O O . LEU A 1 191 ? -6.699 -20.823 8.144 1.00 76.88 191 LEU A O 1
ATOM 1441 N N . SER A 1 192 ? -5.566 -22.704 7.732 1.00 76.44 192 SER A N 1
ATOM 1442 C CA . SER A 1 192 ? -6.333 -23.498 8.701 1.00 76.44 192 SER A CA 1
ATOM 1443 C C . SER A 1 192 ? -6.180 -22.999 10.136 1.00 76.44 192 SER A C 1
ATOM 1445 O O . SER A 1 192 ? -7.043 -23.257 10.970 1.00 76.44 192 SER A O 1
ATOM 1447 N N . ALA A 1 193 ? -5.098 -22.269 10.415 1.00 76.56 193 ALA A N 1
ATOM 1448 C CA . ALA A 1 193 ? -4.843 -21.653 11.709 1.00 76.56 193 ALA A CA 1
ATOM 1449 C C . ALA A 1 193 ? -5.421 -20.232 11.846 1.00 76.56 193 ALA A C 1
ATOM 1451 O O . ALA A 1 193 ? -5.388 -19.685 12.947 1.00 76.56 193 ALA A O 1
ATOM 1452 N N . SER A 1 194 ? -5.915 -19.612 10.769 1.00 80.12 194 SER A N 1
ATOM 1453 C CA . SER A 1 194 ? -6.396 -18.227 10.797 1.00 80.12 194 SER A CA 1
ATOM 1454 C C . SER A 1 194 ? -7.921 -18.134 10.905 1.00 80.12 194 SER A C 1
ATOM 1456 O O . SER A 1 194 ? -8.667 -19.041 10.534 1.00 80.12 194 SER A O 1
ATOM 1458 N N . HIS A 1 195 ? -8.409 -16.993 11.398 1.00 87.00 195 HIS A N 1
ATOM 1459 C CA . HIS A 1 195 ? -9.839 -16.662 11.461 1.00 87.00 195 HIS A CA 1
ATOM 1460 C C . HIS A 1 195 ? -10.362 -16.091 10.134 1.00 87.00 195 HIS A C 1
ATOM 1462 O O . HIS A 1 195 ? -11.215 -15.203 10.115 1.00 87.00 195 HIS A O 1
ATOM 1468 N N . LEU A 1 196 ? -9.848 -16.592 9.009 1.00 90.56 196 LEU A N 1
ATOM 1469 C CA . LEU A 1 196 ? -10.118 -16.002 7.709 1.00 90.56 196 LEU A CA 1
ATOM 1470 C C . LEU A 1 196 ? -11.594 -16.158 7.317 1.00 90.56 196 LEU A C 1
ATOM 1472 O O . LEU A 1 196 ? -12.120 -17.267 7.216 1.00 90.56 196 LEU A O 1
ATOM 1476 N N . HIS A 1 197 ? -12.256 -15.035 7.037 1.00 93.62 197 HIS A N 1
ATOM 1477 C CA . HIS A 1 197 ? -13.663 -14.997 6.633 1.00 93.62 197 HIS A CA 1
ATOM 1478 C C . HIS A 1 197 ? -13.855 -14.686 5.153 1.00 93.62 197 HIS A C 1
ATOM 1480 O O . HIS A 1 197 ? -14.819 -15.175 4.556 1.00 93.62 197 HIS A O 1
ATOM 1486 N N . THR A 1 198 ? -12.951 -13.904 4.562 1.00 94.12 198 THR A N 1
ATOM 1487 C CA . THR A 1 198 ? -12.998 -13.546 3.142 1.00 94.12 198 THR A CA 1
ATOM 1488 C C . THR A 1 198 ? -11.689 -13.908 2.457 1.00 94.12 198 THR A C 1
ATOM 1490 O O . THR A 1 198 ? -10.619 -13.463 2.867 1.00 94.12 198 THR A O 1
ATOM 1493 N N . LEU A 1 199 ? -11.789 -14.674 1.374 1.00 92.50 199 LEU A N 1
ATOM 1494 C CA . LEU A 1 199 ? -10.663 -15.084 0.548 1.00 92.50 199 LEU A CA 1
ATOM 1495 C C . LEU A 1 199 ? -10.956 -14.705 -0.902 1.00 92.50 199 LEU A C 1
ATOM 1497 O O . LEU A 1 199 ? -11.951 -15.145 -1.481 1.00 92.50 199 LEU A O 1
ATOM 1501 N N . THR A 1 200 ? -10.084 -13.893 -1.488 1.00 93.12 200 THR A N 1
ATOM 1502 C CA . THR A 1 200 ? -10.061 -13.656 -2.933 1.00 93.12 200 THR A CA 1
ATOM 1503 C C . THR A 1 200 ? -8.873 -14.389 -3.529 1.00 93.12 200 THR A C 1
ATOM 1505 O O . THR A 1 200 ? -7.751 -14.223 -3.053 1.00 93.12 200 THR A O 1
ATOM 1508 N N . VAL A 1 201 ? -9.125 -15.189 -4.560 1.00 90.25 201 VAL A N 1
ATOM 1509 C CA . VAL A 1 201 ? -8.118 -16.002 -5.237 1.00 90.25 201 VAL A CA 1
ATOM 1510 C C . VAL A 1 201 ? -8.162 -15.740 -6.731 1.00 90.25 201 VAL A C 1
ATOM 1512 O O . VAL A 1 201 ? -9.214 -15.879 -7.351 1.00 90.25 201 VAL A O 1
ATOM 1515 N N . ASP A 1 202 ? -7.011 -15.417 -7.306 1.00 87.94 202 ASP A N 1
ATOM 1516 C CA . ASP A 1 202 ? -6.820 -15.478 -8.754 1.00 87.94 202 ASP A CA 1
ATOM 1517 C C . ASP A 1 202 ? -6.610 -16.948 -9.172 1.00 87.94 202 ASP A C 1
ATOM 1519 O O . ASP A 1 202 ? -5.759 -17.622 -8.593 1.00 87.94 202 ASP A O 1
ATOM 1523 N N . CYS A 1 203 ? -7.379 -17.463 -10.135 1.00 86.38 203 CYS A N 1
ATOM 1524 C CA . CYS A 1 203 ? -7.311 -18.858 -10.597 1.00 86.38 203 CYS A CA 1
ATOM 1525 C C . CYS A 1 203 ? -7.204 -18.957 -12.124 1.00 86.38 203 CYS A C 1
ATOM 1527 O O . CYS A 1 203 ? -7.549 -18.017 -12.839 1.00 86.38 203 CYS A O 1
ATOM 1529 N N . PHE A 1 204 ? -6.740 -20.096 -12.634 1.00 87.00 204 PHE A N 1
ATOM 1530 C CA . PHE A 1 204 ? -6.708 -20.406 -14.066 1.00 87.00 204 PHE A CA 1
ATOM 1531 C C . PHE A 1 204 ? -7.756 -21.464 -14.422 1.00 87.00 204 PHE A C 1
ATOM 1533 O O . PHE A 1 204 ? -8.192 -22.237 -13.569 1.00 87.00 204 PHE A O 1
ATOM 1540 N N . SER A 1 205 ? -8.106 -21.559 -15.706 1.00 87.88 205 SER A N 1
ATOM 1541 C CA . SER A 1 205 ? -9.057 -22.554 -16.229 1.00 87.88 205 SER A CA 1
ATOM 1542 C C . SER A 1 205 ? -8.651 -24.015 -15.971 1.00 87.88 205 SER A C 1
ATOM 1544 O O . SER A 1 205 ? -9.492 -24.906 -16.003 1.00 87.88 205 SER A O 1
ATOM 1546 N N . THR A 1 206 ? -7.373 -24.272 -15.684 1.00 87.00 206 THR A N 1
ATOM 1547 C CA . THR A 1 206 ? -6.826 -25.602 -15.371 1.00 87.00 206 THR A CA 1
ATOM 1548 C C . THR A 1 206 ? -6.873 -25.979 -13.889 1.00 87.00 206 THR A C 1
ATOM 1550 O O . THR A 1 206 ? -6.518 -27.102 -13.539 1.00 87.00 206 THR A O 1
ATOM 1553 N N . ASP A 1 207 ? -7.280 -25.068 -13.004 1.00 85.44 207 ASP A N 1
ATOM 1554 C CA . ASP A 1 207 ? -7.256 -25.268 -11.550 1.00 85.44 207 ASP A CA 1
ATOM 1555 C C . ASP A 1 207 ? -8.537 -25.962 -11.039 1.00 85.44 207 ASP A C 1
ATOM 1557 O O . ASP A 1 207 ? -9.264 -25.435 -10.196 1.00 85.44 207 ASP A O 1
ATOM 1561 N N . TYR A 1 208 ? -8.832 -27.161 -11.550 1.00 86.25 208 TYR A N 1
ATOM 1562 C CA . TYR A 1 208 ? -10.114 -27.854 -11.328 1.00 86.25 208 TYR A CA 1
ATOM 1563 C C . TYR A 1 208 ? -10.404 -28.244 -9.864 1.00 86.25 208 TYR A C 1
ATOM 1565 O O . TYR A 1 208 ? -11.558 -28.429 -9.486 1.00 86.25 208 TYR A O 1
ATOM 1573 N N . ASP A 1 209 ? -9.378 -28.370 -9.023 1.00 88.25 209 ASP A N 1
ATOM 1574 C CA . ASP A 1 209 ? -9.469 -28.818 -7.627 1.00 88.25 209 ASP A CA 1
ATOM 1575 C C . ASP A 1 209 ? -9.389 -27.665 -6.602 1.00 88.25 209 ASP A C 1
ATOM 1577 O O . ASP A 1 209 ? -9.370 -27.907 -5.391 1.00 88.25 209 ASP A O 1
ATOM 1581 N N . ILE A 1 210 ? -9.347 -26.404 -7.054 1.00 86.69 210 ILE A N 1
ATOM 1582 C CA . ILE A 1 210 ? -9.188 -25.224 -6.187 1.00 86.69 210 ILE A CA 1
ATOM 1583 C C . ILE A 1 210 ? -10.249 -25.154 -5.083 1.00 86.69 210 ILE A C 1
ATOM 1585 O O . ILE A 1 210 ? -9.921 -24.899 -3.925 1.00 86.69 210 ILE A O 1
ATOM 1589 N N . LEU A 1 211 ? -11.511 -25.433 -5.419 1.00 89.75 211 LEU A N 1
ATOM 1590 C CA . LEU A 1 211 ? -12.621 -25.378 -4.469 1.00 89.75 211 LEU A CA 1
ATOM 1591 C C . LEU A 1 211 ? -12.456 -26.410 -3.353 1.00 89.75 211 LEU A C 1
ATOM 1593 O O . LEU A 1 211 ? -12.590 -26.061 -2.183 1.00 89.75 211 LEU A O 1
ATOM 1597 N N . SER A 1 212 ? -12.100 -27.649 -3.711 1.00 90.00 212 SER A N 1
ATOM 1598 C CA . SER A 1 212 ? -11.873 -28.722 -2.739 1.00 90.00 212 SER A CA 1
ATOM 1599 C C . SER A 1 212 ? -10.702 -28.400 -1.812 1.00 90.00 212 SER A C 1
ATOM 1601 O O . SER A 1 212 ? -10.758 -28.691 -0.618 1.00 90.00 212 SER A O 1
ATOM 1603 N N . ARG A 1 213 ? -9.629 -27.798 -2.337 1.00 86.81 213 ARG A N 1
ATOM 1604 C CA . ARG A 1 213 ? -8.468 -27.415 -1.524 1.00 86.81 213 ARG A CA 1
ATOM 1605 C C . ARG A 1 213 ? -8.796 -26.270 -0.566 1.00 86.81 213 ARG A C 1
ATOM 1607 O O . ARG A 1 213 ? -8.431 -26.341 0.605 1.00 86.81 213 ARG A O 1
ATOM 1614 N N . VAL A 1 214 ? -9.520 -25.249 -1.029 1.00 87.56 214 VAL A N 1
ATOM 1615 C CA . VAL A 1 214 ? -9.956 -24.124 -0.184 1.00 87.56 214 VAL A CA 1
ATOM 1616 C C . VAL A 1 214 ? -10.909 -24.597 0.914 1.00 87.56 214 VAL A C 1
ATOM 1618 O O . VAL A 1 214 ? -10.716 -24.221 2.070 1.00 87.56 214 VAL A O 1
ATOM 1621 N N . SER A 1 215 ? -11.890 -25.448 0.592 1.00 90.00 215 SER A N 1
ATOM 1622 C CA . SER A 1 215 ? -12.863 -25.939 1.578 1.00 90.00 215 SER A CA 1
ATOM 1623 C C . SER A 1 215 ? -12.217 -26.774 2.681 1.00 90.00 215 SER A C 1
ATOM 1625 O O . SER A 1 215 ? -12.636 -26.690 3.831 1.00 90.00 215 SER A O 1
ATOM 1627 N N . LEU A 1 216 ? -11.191 -27.565 2.346 1.00 87.25 216 LEU A N 1
ATOM 1628 C CA . LEU A 1 216 ? -10.451 -28.360 3.329 1.00 87.25 216 LEU A CA 1
ATOM 1629 C C . LEU A 1 216 ? -9.597 -27.492 4.256 1.00 87.25 216 LEU A C 1
ATOM 1631 O O . LEU A 1 216 ? -9.432 -27.821 5.427 1.00 87.25 216 LEU A O 1
ATOM 1635 N N . ALA A 1 217 ? -9.050 -26.394 3.744 1.00 86.06 217 ALA A N 1
ATOM 1636 C CA . ALA A 1 217 ? -8.140 -25.565 4.515 1.00 86.06 217 ALA A CA 1
ATOM 1637 C C . ALA A 1 217 ? -8.785 -24.475 5.338 1.00 86.06 217 ALA A C 1
ATOM 1639 O O . ALA A 1 217 ? -8.265 -24.152 6.400 1.00 86.06 217 ALA A O 1
ATOM 1640 N N . VAL A 1 218 ? -9.861 -23.873 4.848 1.00 88.75 218 VAL A N 1
ATOM 1641 C CA . VAL A 1 218 ? -10.465 -22.702 5.483 1.00 88.75 218 VAL A CA 1
ATOM 1642 C C . VAL A 1 218 ? -11.936 -23.000 5.747 1.00 88.75 218 VAL A C 1
ATOM 1644 O O . VAL A 1 218 ? -12.813 -22.400 5.127 1.00 88.75 218 VAL A O 1
ATOM 1647 N N . PRO A 1 219 ? -12.247 -23.941 6.658 1.00 88.12 219 PRO A N 1
ATOM 1648 C CA . PRO A 1 219 ? -13.624 -24.380 6.882 1.00 88.12 219 PRO A CA 1
ATOM 1649 C C . PRO A 1 219 ? -14.542 -23.251 7.382 1.00 88.12 219 PRO A C 1
ATOM 1651 O O . PRO A 1 219 ? -15.752 -23.317 7.204 1.00 88.12 219 PRO A O 1
ATOM 1654 N N . ASN A 1 220 ? -13.972 -22.192 7.970 1.00 88.69 220 ASN A N 1
ATOM 1655 C CA . ASN A 1 220 ? -14.700 -21.024 8.482 1.00 88.69 220 ASN A CA 1
ATOM 1656 C C . ASN A 1 220 ? -14.885 -19.897 7.446 1.00 88.69 220 ASN A C 1
ATOM 1658 O O . ASN A 1 220 ? -15.331 -18.796 7.798 1.00 88.69 220 ASN A O 1
ATOM 1662 N N . LEU A 1 221 ? -14.522 -20.141 6.183 1.00 93.31 221 LEU A N 1
ATOM 1663 C CA . LEU A 1 221 ? -14.619 -19.156 5.117 1.00 93.31 221 LEU A CA 1
ATOM 1664 C C . LEU A 1 221 ? -16.086 -18.840 4.806 1.00 93.31 221 LEU A C 1
ATOM 1666 O O . LEU A 1 221 ? -16.875 -19.724 4.483 1.00 93.31 221 LEU A O 1
ATOM 1670 N N . ARG A 1 222 ? -16.451 -17.557 4.866 1.00 95.38 222 ARG A N 1
ATOM 1671 C CA . ARG A 1 222 ? -17.820 -17.086 4.591 1.00 95.38 222 ARG A CA 1
ATOM 1672 C C . ARG A 1 222 ? -17.978 -16.557 3.174 1.00 95.38 222 ARG A C 1
ATOM 1674 O O . ARG A 1 222 ? -19.055 -16.652 2.595 1.00 95.38 222 ARG A O 1
ATOM 1681 N N . LYS A 1 223 ? -16.914 -15.970 2.625 1.00 96.50 223 LYS A N 1
ATOM 1682 C CA . LYS A 1 223 ? -16.907 -15.370 1.294 1.00 96.50 223 LYS A CA 1
ATOM 1683 C C . LYS A 1 223 ? -15.682 -15.829 0.517 1.00 96.50 223 LYS A C 1
ATOM 1685 O O . LYS A 1 223 ? -14.556 -15.473 0.854 1.00 96.50 223 LYS A O 1
ATOM 1690 N N . LEU A 1 224 ? -15.924 -16.573 -0.556 1.00 94.50 224 LEU A N 1
ATOM 1691 C CA . LEU A 1 224 ? -14.915 -16.932 -1.544 1.00 94.50 224 LEU A CA 1
ATOM 1692 C C . LEU A 1 224 ? -15.173 -16.143 -2.827 1.00 94.50 224 LEU A C 1
ATOM 1694 O O . LEU A 1 224 ? -16.267 -16.209 -3.387 1.00 94.50 224 LEU A O 1
ATOM 1698 N N . LYS A 1 225 ? -14.171 -15.402 -3.298 1.00 95.50 225 LYS A N 1
ATOM 1699 C CA . LYS A 1 225 ? -14.184 -14.766 -4.616 1.00 95.50 225 LYS A CA 1
ATOM 1700 C C . LYS A 1 225 ? -13.091 -15.391 -5.473 1.00 95.50 225 LYS A C 1
ATOM 1702 O O . LYS A 1 225 ? -11.913 -15.206 -5.189 1.00 95.50 225 LYS A O 1
ATOM 1707 N N . LEU A 1 226 ? -13.488 -16.099 -6.523 1.00 92.88 226 LEU A N 1
ATOM 1708 C CA . LEU A 1 226 ? -12.569 -16.592 -7.542 1.00 92.88 226 LEU A CA 1
ATOM 1709 C C . LEU A 1 226 ? -12.512 -15.589 -8.694 1.00 92.88 226 LEU A C 1
ATOM 1711 O O . LEU A 1 226 ? -13.549 -15.095 -9.141 1.00 92.88 226 LEU A O 1
ATOM 1715 N N . ILE A 1 227 ? -11.307 -15.255 -9.137 1.00 92.31 227 ILE A N 1
ATOM 1716 C CA . ILE A 1 227 ? -11.059 -14.359 -10.262 1.00 92.31 227 ILE A CA 1
ATOM 1717 C C . ILE A 1 227 ? -10.284 -15.156 -11.300 1.00 92.31 227 ILE A C 1
ATOM 1719 O O . ILE A 1 227 ? -9.083 -15.373 -11.158 1.00 92.31 227 ILE A O 1
ATOM 1723 N N . GLU A 1 228 ? -10.972 -15.582 -12.352 1.00 90.81 228 GLU A N 1
ATOM 1724 C CA . GLU A 1 228 ? -10.314 -16.266 -13.457 1.00 90.81 228 GLU A CA 1
ATOM 1725 C C . GLU A 1 228 ? -9.360 -15.302 -14.178 1.00 90.81 228 GLU A C 1
ATOM 1727 O O . GLU A 1 228 ? -9.726 -14.179 -14.545 1.00 90.81 228 GLU A O 1
ATOM 1732 N N . LYS A 1 229 ? -8.108 -15.727 -14.349 1.00 88.94 229 LYS A N 1
ATOM 1733 C CA . LYS A 1 229 ? -7.093 -15.028 -15.132 1.00 88.94 229 LYS A CA 1
ATOM 1734 C C . LYS A 1 229 ? -6.882 -15.761 -16.451 1.00 88.94 229 LYS A C 1
ATOM 1736 O O . LYS A 1 229 ? -6.849 -16.993 -16.459 1.00 88.94 229 LYS A O 1
ATOM 1741 N N . PRO A 1 230 ? -6.672 -15.026 -17.559 1.00 87.81 230 PRO A N 1
ATOM 1742 C CA . PRO A 1 230 ? -6.243 -15.655 -18.796 1.00 87.81 230 PRO A CA 1
ATOM 1743 C C . PRO A 1 230 ? -4.935 -16.398 -18.528 1.00 87.81 230 PRO A C 1
ATOM 1745 O O . PRO A 1 230 ? -4.057 -15.889 -17.821 1.00 87.81 230 PRO A O 1
ATOM 1748 N N . GLN A 1 231 ? -4.808 -17.608 -19.071 1.00 81.31 231 GLN A N 1
ATOM 1749 C CA . GLN A 1 231 ? -3.531 -18.301 -19.010 1.00 81.31 231 GLN A CA 1
ATOM 1750 C C . GLN A 1 231 ? -2.476 -17.407 -19.662 1.00 81.31 231 GLN A C 1
ATOM 1752 O O . GLN A 1 231 ? -2.724 -16.882 -20.753 1.00 81.31 231 GLN A O 1
ATOM 1757 N N . PRO A 1 232 ? -1.308 -17.211 -19.026 1.00 76.12 232 PRO A N 1
ATOM 1758 C CA . PRO A 1 232 ? -0.185 -16.659 -19.750 1.00 76.12 232 PRO A CA 1
ATOM 1759 C C . PRO A 1 232 ? 0.071 -17.650 -20.876 1.00 76.12 232 PRO A C 1
ATOM 1761 O O . PRO A 1 232 ? 0.489 -18.777 -20.605 1.00 76.12 232 PRO A O 1
ATOM 1764 N N . HIS A 1 233 ? -0.260 -17.266 -22.112 1.00 77.06 233 HIS A N 1
ATOM 1765 C CA . HIS A 1 233 ? 0.175 -18.015 -23.274 1.00 77.06 233 HIS A CA 1
ATOM 1766 C C . HIS A 1 233 ? 1.671 -18.183 -23.077 1.00 77.06 233 HIS A C 1
ATOM 1768 O O . HIS A 1 233 ? 2.410 -17.197 -22.998 1.00 77.06 233 HIS A O 1
ATOM 1774 N N . VAL A 1 234 ? 2.102 -19.426 -22.870 1.00 71.31 234 VAL A N 1
ATOM 1775 C CA . VAL A 1 234 ? 3.502 -19.757 -23.036 1.00 71.31 234 VAL A CA 1
ATOM 1776 C C . VAL A 1 234 ? 3.692 -19.474 -24.511 1.00 71.31 234 VAL A C 1
ATOM 1778 O O . VAL A 1 234 ? 3.285 -20.265 -25.354 1.00 71.31 234 VAL A O 1
ATOM 1781 N N . CYS A 1 235 ? 4.139 -18.262 -24.842 1.00 63.62 235 CYS A N 1
ATOM 1782 C CA . CYS A 1 235 ? 4.782 -18.049 -26.114 1.00 63.62 235 CYS A CA 1
ATOM 1783 C C . CYS A 1 235 ? 5.926 -19.037 -26.035 1.00 63.62 235 CYS A C 1
ATOM 1785 O O . CYS A 1 235 ? 6.884 -18.779 -25.302 1.00 63.62 235 CYS A O 1
ATOM 1787 N N . ASP A 1 236 ? 5.728 -20.215 -26.630 1.00 55.78 236 ASP A N 1
ATOM 1788 C CA . ASP A 1 236 ? 6.775 -21.188 -26.824 1.00 55.78 236 ASP A CA 1
ATOM 1789 C C . ASP A 1 236 ? 7.899 -20.360 -27.404 1.00 55.78 236 ASP A C 1
ATOM 1791 O O . ASP A 1 236 ? 7.793 -19.817 -28.506 1.00 55.78 236 ASP A O 1
ATOM 1795 N N . VAL A 1 237 ? 8.909 -20.112 -26.574 1.00 63.47 237 VAL A N 1
ATOM 1796 C CA . VAL A 1 237 ? 10.136 -19.507 -27.035 1.00 63.47 237 VAL A CA 1
ATOM 1797 C C . VAL A 1 237 ? 10.638 -20.594 -27.955 1.00 63.47 237 VAL A C 1
ATOM 1799 O O . VAL A 1 237 ? 11.166 -21.597 -27.476 1.00 63.47 237 VAL A O 1
ATOM 1802 N N . VAL A 1 238 ? 10.297 -20.482 -29.242 1.00 62.62 238 VAL A N 1
ATOM 1803 C CA . VAL A 1 238 ? 10.785 -21.361 -30.287 1.00 62.62 238 VAL A CA 1
ATOM 1804 C C . VAL A 1 238 ? 12.282 -21.198 -30.163 1.00 62.62 238 VAL A C 1
ATOM 1806 O O . VAL A 1 238 ? 12.846 -20.168 -30.527 1.00 62.62 238 VAL A O 1
ATOM 1809 N N . PHE A 1 239 ? 12.889 -22.156 -29.472 1.00 62.00 239 PHE A N 1
ATOM 1810 C CA . PHE A 1 239 ? 14.319 -22.281 -29.345 1.00 62.00 239 PHE A CA 1
ATOM 1811 C C . PHE A 1 239 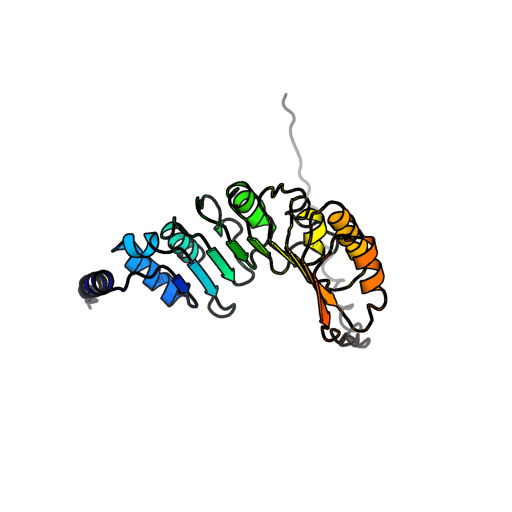? 14.754 -22.565 -30.766 1.00 62.00 239 PHE A C 1
ATOM 1813 O O . PHE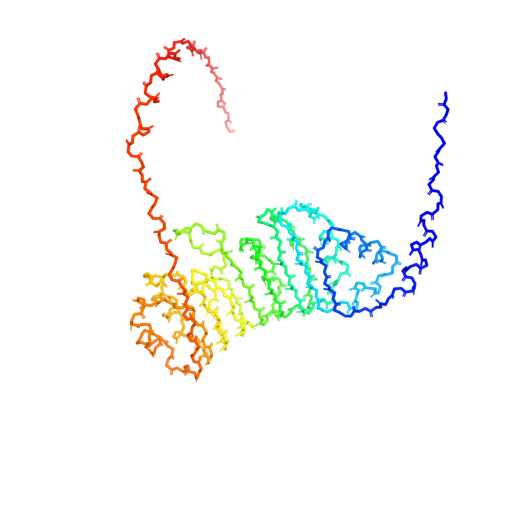 A 1 239 ? 14.649 -23.703 -31.207 1.00 62.00 239 PHE A O 1
ATOM 1820 N N . ASP A 1 240 ? 15.092 -21.514 -31.507 1.00 63.03 240 ASP A N 1
ATOM 1821 C CA . ASP A 1 240 ? 15.536 -21.632 -32.882 1.00 63.03 240 ASP A CA 1
ATOM 1822 C C . ASP A 1 240 ? 16.868 -22.392 -32.822 1.00 63.03 240 ASP A C 1
ATOM 1824 O O . ASP A 1 240 ? 17.869 -21.851 -32.337 1.00 63.03 240 ASP A O 1
ATOM 1828 N N . PRO A 1 241 ? 16.903 -23.686 -33.185 1.00 65.88 241 PRO A N 1
ATOM 1829 C CA . PRO A 1 241 ? 18.069 -24.522 -32.926 1.00 65.88 241 PRO A CA 1
ATOM 1830 C C . PRO A 1 241 ? 19.236 -24.185 -33.868 1.00 65.88 241 PRO A C 1
ATOM 1832 O O . PRO A 1 241 ? 20.300 -24.791 -33.770 1.00 65.88 241 PRO A O 1
ATOM 1835 N N . LEU A 1 242 ? 19.060 -23.218 -34.774 1.00 64.25 242 LEU A N 1
ATOM 1836 C CA . LEU A 1 242 ? 20.018 -22.876 -35.821 1.00 64.25 242 LEU A CA 1
ATOM 1837 C C . LEU A 1 242 ? 21.040 -21.794 -35.432 1.00 64.25 242 LEU A C 1
ATOM 1839 O O . LEU A 1 242 ? 21.971 -21.561 -36.195 1.00 64.25 242 LEU A O 1
ATOM 1843 N N . THR A 1 243 ? 20.956 -21.176 -34.249 1.00 59.41 243 THR A N 1
ATOM 1844 C CA . THR A 1 243 ? 21.889 -20.094 -33.852 1.00 59.41 243 THR A CA 1
ATOM 1845 C C . THR A 1 243 ? 23.088 -20.551 -33.006 1.00 59.41 243 THR A C 1
ATOM 1847 O O . THR A 1 243 ? 23.862 -19.717 -32.541 1.00 59.41 243 THR A O 1
ATOM 1850 N N . VAL A 1 244 ? 23.284 -21.860 -32.797 1.00 57.28 244 VAL A N 1
ATOM 1851 C CA . VAL A 1 244 ? 24.366 -22.397 -31.935 1.00 57.28 244 VAL A CA 1
ATOM 1852 C C . VAL A 1 244 ? 25.679 -22.670 -32.698 1.00 57.28 244 VAL A C 1
ATOM 1854 O O . VAL A 1 244 ? 26.701 -22.958 -32.080 1.00 57.28 244 VAL A O 1
ATOM 1857 N N . SER A 1 245 ? 25.719 -22.536 -34.027 1.00 58.69 245 SER A N 1
ATOM 1858 C CA . SER A 1 245 ? 26.889 -22.981 -34.807 1.00 58.69 245 SER A CA 1
ATOM 1859 C C . SER A 1 245 ? 28.055 -21.986 -34.940 1.00 58.69 245 SER A C 1
ATOM 1861 O O . SER A 1 245 ? 29.144 -22.433 -35.284 1.00 58.69 245 SER A O 1
ATOM 1863 N N . ASP A 1 246 ? 27.910 -20.699 -34.599 1.00 58.19 246 ASP A N 1
ATOM 1864 C CA . ASP A 1 246 ? 28.944 -19.689 -34.932 1.00 58.19 246 ASP A CA 1
ATOM 1865 C C . ASP A 1 246 ? 29.804 -19.164 -33.761 1.00 58.19 246 ASP A C 1
ATOM 1867 O O . ASP A 1 246 ? 30.696 -18.343 -33.968 1.00 58.19 246 ASP A O 1
ATOM 1871 N N . GLN A 1 247 ? 29.616 -19.634 -32.522 1.00 55.84 247 GLN A N 1
ATOM 1872 C CA . GLN A 1 247 ? 30.350 -19.098 -31.351 1.00 55.84 247 GLN A CA 1
ATOM 1873 C C . GLN A 1 247 ? 31.492 -19.995 -30.826 1.00 55.84 247 GLN A C 1
ATOM 1875 O O . GLN A 1 247 ? 32.205 -19.603 -29.905 1.00 55.84 247 GLN A O 1
ATOM 1880 N N . LEU A 1 248 ? 31.744 -21.162 -31.430 1.00 56.56 248 LEU A N 1
ATOM 1881 C CA . LEU A 1 248 ? 32.828 -22.072 -31.012 1.00 56.56 248 LEU A CA 1
ATOM 1882 C C . LEU A 1 248 ? 34.213 -21.759 -31.620 1.00 56.56 248 LEU A C 1
ATOM 1884 O O . LEU A 1 248 ? 35.163 -22.487 -31.355 1.00 56.56 248 LEU A O 1
ATOM 1888 N N . SER A 1 249 ? 34.381 -20.670 -32.382 1.00 58.66 249 SER A N 1
ATOM 1889 C CA . SER A 1 249 ? 35.647 -20.390 -33.093 1.00 58.66 249 SER A CA 1
ATOM 1890 C C . SER A 1 249 ? 36.594 -19.367 -32.431 1.00 58.66 249 SER A C 1
ATOM 1892 O O . SER A 1 249 ? 37.648 -19.092 -33.003 1.00 58.66 249 SER A O 1
ATOM 1894 N N . SER A 1 250 ? 36.289 -18.781 -31.263 1.00 55.50 250 SER A N 1
ATOM 1895 C CA . SER A 1 250 ? 37.107 -17.665 -30.725 1.00 55.50 250 SER A CA 1
ATOM 1896 C C . SER A 1 250 ? 37.651 -17.832 -29.296 1.00 55.50 250 SER A C 1
ATOM 1898 O O . SER A 1 250 ? 38.155 -16.859 -28.732 1.00 55.50 250 SER A O 1
ATOM 1900 N N . ALA A 1 251 ? 37.603 -19.032 -28.708 1.00 54.50 251 ALA A N 1
ATOM 1901 C CA . ALA A 1 251 ? 38.084 -19.266 -27.337 1.00 54.50 251 ALA A CA 1
ATOM 1902 C C . ALA A 1 251 ? 39.488 -19.903 -27.225 1.00 54.50 251 ALA A C 1
ATOM 1904 O O . ALA A 1 251 ? 39.980 -20.063 -26.114 1.00 54.50 251 ALA A O 1
ATOM 1905 N N . ASP A 1 252 ? 40.175 -20.192 -28.336 1.00 52.75 252 ASP A N 1
ATOM 1906 C CA . ASP A 1 252 ? 41.466 -20.912 -28.318 1.00 52.75 252 ASP A CA 1
ATOM 1907 C C . ASP A 1 252 ? 42.726 -20.026 -28.429 1.00 52.75 252 ASP A C 1
ATOM 1909 O O . ASP A 1 252 ? 43.812 -20.516 -28.731 1.00 52.75 252 ASP A O 1
ATOM 1913 N N . LYS A 1 253 ? 42.643 -18.707 -28.180 1.00 54.81 253 LYS A N 1
ATOM 1914 C CA . LYS A 1 253 ? 43.788 -17.798 -28.434 1.00 54.81 253 LYS A CA 1
ATOM 1915 C C . LYS A 1 253 ? 44.271 -16.913 -27.280 1.00 54.81 253 LYS A C 1
ATOM 1917 O O . LYS A 1 253 ? 44.927 -15.908 -27.539 1.00 54.81 253 LYS A O 1
ATOM 1922 N N . ALA A 1 254 ? 44.018 -17.279 -26.022 1.00 54.38 254 ALA A N 1
ATOM 1923 C CA . ALA A 1 254 ? 44.518 -16.506 -24.871 1.00 54.38 254 ALA A CA 1
ATOM 1924 C C . ALA A 1 254 ? 45.089 -17.340 -23.704 1.00 54.38 254 ALA A C 1
ATOM 1926 O O . ALA A 1 254 ? 45.195 -16.848 -22.584 1.00 54.38 254 ALA A O 1
ATOM 1927 N N . MET A 1 255 ? 45.506 -18.584 -23.952 1.00 55.47 255 MET A N 1
ATOM 1928 C CA . MET A 1 255 ? 46.325 -19.369 -23.020 1.00 55.47 255 MET A CA 1
ATOM 1929 C C . MET A 1 255 ? 47.782 -19.308 -23.477 1.00 55.47 255 MET A C 1
ATOM 1931 O O . MET A 1 255 ? 48.188 -20.152 -24.260 1.00 55.47 255 MET A O 1
ATOM 1935 N N . LEU A 1 256 ? 48.537 -18.288 -23.050 1.00 54.91 256 LEU A N 1
ATOM 1936 C CA . LEU A 1 256 ? 50.005 -18.307 -22.895 1.00 54.91 256 LEU A CA 1
ATOM 1937 C C . LEU A 1 256 ? 50.480 -16.932 -22.393 1.00 54.91 256 LEU A C 1
ATOM 1939 O O . LEU A 1 256 ? 50.602 -15.986 -23.166 1.00 54.91 256 LEU A O 1
ATOM 1943 N N . GLY A 1 257 ? 50.793 -16.834 -21.099 1.00 53.31 257 GLY A N 1
ATOM 1944 C CA . GLY A 1 257 ? 51.630 -15.752 -20.575 1.00 53.31 257 GLY A CA 1
ATOM 1945 C C . GLY A 1 257 ? 51.249 -15.285 -19.176 1.00 53.31 257 GLY A C 1
ATOM 1946 O O . GLY A 1 257 ? 50.354 -14.462 -19.029 1.00 53.31 257 GLY A O 1
ATOM 1947 N N . GLY A 1 258 ? 51.972 -15.757 -18.154 1.00 51.88 258 GLY A N 1
ATOM 1948 C CA . GLY A 1 258 ? 51.941 -15.103 -16.842 1.00 51.88 258 GLY A CA 1
ATOM 1949 C C . GLY A 1 258 ? 52.242 -15.977 -15.627 1.00 51.88 258 GLY A C 1
ATOM 1950 O O . GLY A 1 258 ? 51.512 -15.906 -14.647 1.00 51.88 258 GLY A O 1
ATOM 1951 N N . LEU A 1 259 ? 53.307 -16.785 -15.658 1.00 54.59 259 LEU A N 1
ATOM 1952 C CA . LEU A 1 259 ? 53.908 -17.316 -14.429 1.00 54.59 259 LEU A CA 1
ATOM 1953 C C . LEU A 1 259 ? 54.648 -16.172 -13.721 1.00 54.59 259 LEU A C 1
ATOM 1955 O O . LEU A 1 259 ? 55.719 -15.761 -14.158 1.00 54.59 259 LEU A O 1
ATOM 1959 N N . GLY A 1 260 ? 54.059 -15.651 -12.645 1.00 57.34 260 GLY A N 1
ATOM 1960 C CA . GLY A 1 260 ? 54.666 -14.669 -11.749 1.00 57.34 260 GLY A CA 1
ATOM 1961 C C . GLY A 1 260 ? 54.679 -15.194 -10.319 1.00 57.34 260 GLY A C 1
ATOM 1962 O O . GLY A 1 260 ? 53.697 -15.086 -9.595 1.00 57.34 260 GLY A O 1
ATOM 1963 N N . THR A 1 261 ? 55.799 -15.796 -9.936 1.00 62.66 261 THR A N 1
ATOM 1964 C CA . THR A 1 261 ? 56.160 -16.198 -8.573 1.00 62.66 261 THR A CA 1
ATOM 1965 C C . THR A 1 261 ? 56.614 -14.991 -7.749 1.00 62.66 261 THR A C 1
ATOM 1967 O O . THR A 1 261 ? 57.554 -14.334 -8.179 1.00 62.66 261 THR A O 1
ATOM 1970 N N . THR A 1 262 ? 56.055 -14.776 -6.555 1.00 55.78 262 THR A N 1
ATOM 1971 C CA . THR A 1 262 ? 56.739 -14.297 -5.326 1.00 55.78 262 THR A CA 1
ATOM 1972 C C . THR A 1 262 ? 55.733 -14.412 -4.163 1.00 55.78 262 THR A C 1
ATOM 1974 O O . THR A 1 262 ? 54.596 -13.983 -4.284 1.00 55.78 262 THR A O 1
ATOM 1977 N N . SER A 1 263 ? 55.964 -15.206 -3.117 1.00 60.81 263 SER A N 1
ATOM 1978 C CA . SER A 1 263 ? 56.981 -15.114 -2.058 1.00 60.81 263 SER A CA 1
ATOM 1979 C C . SER A 1 263 ? 56.556 -14.208 -0.889 1.00 60.81 263 SER A C 1
ATOM 1981 O O . SER A 1 263 ? 56.559 -12.991 -1.004 1.00 60.81 263 SER A O 1
ATOM 1983 N N . ASP A 1 264 ? 56.363 -14.876 0.254 1.00 60.69 264 ASP A N 1
ATOM 1984 C CA . ASP A 1 264 ? 56.897 -14.535 1.584 1.00 60.69 264 ASP A CA 1
ATOM 1985 C C . ASP A 1 264 ? 56.029 -13.810 2.638 1.00 60.69 264 ASP A C 1
ATOM 1987 O O . ASP A 1 264 ? 55.503 -12.728 2.415 1.00 60.69 264 ASP A O 1
ATOM 1991 N N . ARG A 1 265 ? 56.080 -14.415 3.843 1.00 57.53 265 ARG A N 1
ATOM 1992 C CA . ARG A 1 265 ? 55.965 -13.870 5.219 1.00 57.53 265 ARG A CA 1
ATOM 1993 C C . ARG A 1 265 ? 54.675 -13.136 5.635 1.00 57.53 265 ARG A C 1
ATOM 1995 O O . ARG A 1 265 ? 54.170 -12.265 4.958 1.00 57.53 265 ARG A O 1
ATOM 2002 N N . GLY A 1 266 ? 54.138 -13.349 6.833 1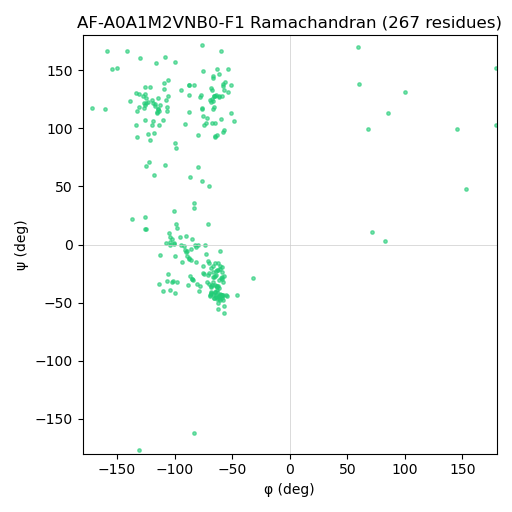.00 56.06 266 GLY A N 1
ATOM 2003 C CA . GLY A 1 266 ? 54.713 -14.008 7.994 1.00 56.06 266 GLY A CA 1
ATOM 2004 C C . GLY A 1 266 ? 53.750 -14.020 9.179 1.00 56.06 266 GLY A C 1
ATOM 2005 O O . GLY A 1 266 ? 52.899 -13.153 9.349 1.00 56.06 266 GLY A O 1
ATOM 2006 N N . THR A 1 267 ? 53.943 -15.050 9.986 1.00 66.25 267 THR A N 1
ATOM 2007 C CA . THR A 1 267 ? 53.424 -15.303 11.325 1.00 66.25 267 THR A CA 1
ATOM 2008 C C . THR A 1 267 ? 53.768 -14.170 12.292 1.00 66.25 267 THR A C 1
ATOM 2010 O O . THR A 1 267 ? 54.921 -13.741 12.317 1.00 66.25 267 THR A O 1
ATOM 2013 N N . LYS A 1 268 ? 52.834 -13.777 13.166 1.00 62.59 268 LYS A N 1
ATOM 2014 C CA . LYS A 1 268 ? 53.136 -13.365 14.548 1.00 62.59 268 LYS A CA 1
ATOM 2015 C C . LYS A 1 268 ? 51.880 -13.438 15.432 1.00 62.59 268 LYS A C 1
ATOM 2017 O O . LYS A 1 268 ? 50.903 -12.762 15.142 1.00 62.59 268 LYS A O 1
ATOM 2022 N N . LEU A 1 269 ? 52.006 -14.332 16.422 1.00 64.50 269 LEU A N 1
ATOM 2023 C CA . LEU A 1 269 ? 51.485 -14.377 17.802 1.00 64.50 269 LEU A CA 1
ATOM 2024 C C . LEU A 1 269 ? 50.202 -13.609 18.139 1.00 64.50 269 LEU A C 1
ATOM 2026 O O . LEU A 1 269 ? 50.235 -12.362 18.089 1.00 64.50 269 LEU A O 1
#

Secondary structure (DSSP, 8-state):
-------TTHHHHHHHHHHHSPP-SEEEE-SHHHHHHHHHHHHH-THHHHT--EEEEE--TTT---HHHHHHHHHH-TT-SEEEEE--TT--TTTTTT---TT--EEEE-S-HHHHHHHHHT-TT--EEEE---SS-TTSPPTTTT---TT--EEEEEHHHHHHH--S--SEEEEE-SS-STHHHHHHHHHTTS---EEEEEE-TT-TTHHHHHHHH-TT--EEEEEE------------GGGSSSSTTSSSS----------------

Foldseek 3Di:
DDDDDDDPPDPVVLLVCLVPDDQDQADAAEEQVSLVNQLSSCVNPLSSQQSHAHDHYAYDQPRDYDLVSLLSSLVSNQQHQAYHEHDHQPRDLCSCPPRARQNHAHYAYAYAQLSCQVVQLRHLNHAEYHYEDHPDDPPDQGPLAQPDNANHAYYEYELRPQLRNLQYQHAEYEYEDPDPDPSVLSSLQSQLNYLYAEYEYEDEPPPPCVVVSNCVRHVNHNYYHYHYDYPPPPPVPPVVVPPPPPPPPPDPPPPDDDDDDDDDDDDDD

Solvent-accessible surface area (backbone atoms only — not comparable to full-atom values): 15666 Å² total; per-residue (Å²): 136,84,85,82,84,87,73,86,70,60,65,65,56,50,56,53,48,41,71,69,52,81,76,46,43,67,45,79,35,60,47,66,67,50,48,53,50,49,42,57,35,27,73,75,30,55,64,46,20,50,53,20,29,35,43,35,39,43,45,57,74,84,77,61,81,60,64,66,60,55,41,49,46,55,65,44,28,46,47,24,28,33,42,37,42,42,58,43,95,80,66,61,74,62,59,60,66,91,66,71,42,88,54,28,27,35,42,35,36,48,62,53,41,70,48,42,47,68,46,52,72,74,36,74,61,32,29,33,42,35,44,45,71,64,74,53,54,97,88,48,73,38,68,46,44,75,48,85,42,74,50,28,30,36,42,32,32,38,40,78,44,41,53,30,43,52,84,23,62,27,36,35,37,38,35,44,42,79,70,83,49,79,65,46,60,51,32,35,54,43,39,56,80,30,66,37,33,35,41,35,36,39,40,47,94,82,55,83,58,52,66,65,52,48,52,74,21,37,75,69,52,77,40,81,45,80,40,81,44,81,73,78,75,74,71,72,74,74,75,67,82,77,76,73,78,80,74,83,81,74,81,89,83,80,90,84,88,80,94,78,89,82,87,84,87,78,92,80,136